Protein AF-B4K141-F1 (afdb_monomer_lite)

Structure (mmCIF, N/CA/C/O backbone):
data_AF-B4K141-F1
#
_entry.id   AF-B4K141-F1
#
loop_
_atom_site.group_PDB
_atom_site.id
_atom_site.type_symbol
_atom_site.label_atom_id
_atom_site.label_alt_id
_atom_site.label_comp_id
_atom_site.label_asym_id
_atom_site.label_entity_id
_atom_site.label_seq_id
_atom_site.pdbx_PDB_ins_code
_atom_site.Cartn_x
_atom_site.Cartn_y
_atom_site.Cartn_z
_atom_site.occupancy
_atom_site.B_iso_or_equiv
_atom_site.auth_seq_id
_atom_site.auth_comp_id
_atom_site.auth_asym_id
_atom_site.auth_atom_id
_atom_site.pdbx_PDB_model_num
ATOM 1 N N . MET A 1 1 ? -66.158 -16.734 3.280 1.00 58.41 1 MET A N 1
ATOM 2 C CA . MET A 1 1 ? -65.206 -15.670 3.688 1.00 58.41 1 MET A CA 1
ATOM 3 C C . MET A 1 1 ? -64.168 -16.132 4.709 1.00 58.41 1 MET A C 1
ATOM 5 O O . MET A 1 1 ? -62.994 -15.956 4.432 1.00 58.41 1 MET A O 1
ATOM 9 N N . LYS A 1 2 ? -64.537 -16.768 5.832 1.00 60.56 2 LYS A N 1
ATOM 10 C CA . LYS A 1 2 ? -63.570 -17.168 6.882 1.00 60.56 2 LYS A CA 1
ATOM 11 C C . LYS A 1 2 ? -62.443 -18.108 6.400 1.00 60.56 2 LYS A C 1
ATOM 13 O O . LYS A 1 2 ? -61.297 -17.915 6.774 1.00 60.56 2 LYS A O 1
ATOM 18 N N . ILE A 1 3 ? -62.752 -19.056 5.510 1.00 74.00 3 ILE A N 1
ATOM 19 C CA . ILE A 1 3 ? -61.773 -20.018 4.957 1.00 74.00 3 ILE A CA 1
ATOM 20 C C . ILE A 1 3 ? -60.789 -19.342 3.983 1.00 74.00 3 ILE A C 1
ATOM 22 O O . ILE A 1 3 ? -59.605 -19.649 3.987 1.00 74.00 3 ILE A O 1
ATOM 26 N N . ALA A 1 4 ? -61.257 -18.370 3.193 1.00 70.94 4 ALA A N 1
ATOM 27 C CA . ALA A 1 4 ? -60.408 -17.622 2.262 1.00 70.94 4 ALA A CA 1
ATOM 28 C C . ALA A 1 4 ? -59.410 -16.712 2.997 1.00 70.94 4 ALA A C 1
ATOM 30 O O . ALA A 1 4 ? -58.261 -16.594 2.584 1.00 70.94 4 ALA A O 1
ATOM 31 N N . ILE A 1 5 ? -59.833 -16.120 4.119 1.00 75.81 5 ILE A N 1
ATOM 32 C CA . ILE A 1 5 ? -58.964 -15.307 4.982 1.00 75.81 5 ILE A CA 1
ATOM 33 C C . ILE A 1 5 ? -57.904 -16.191 5.655 1.00 75.81 5 ILE A C 1
ATOM 35 O O . ILE A 1 5 ? -56.742 -15.804 5.715 1.00 75.81 5 ILE A O 1
ATOM 39 N N . ALA A 1 6 ? -58.277 -17.398 6.095 1.00 75.69 6 ALA A N 1
ATOM 40 C CA . ALA A 1 6 ? -57.330 -18.357 6.661 1.00 75.69 6 ALA A CA 1
ATOM 41 C C . ALA A 1 6 ? -56.276 -18.811 5.633 1.00 75.69 6 ALA A C 1
ATOM 43 O O . ALA A 1 6 ? -55.090 -18.827 5.943 1.00 75.69 6 ALA A O 1
ATOM 44 N N . LEU A 1 7 ? -56.683 -19.099 4.391 1.00 75.06 7 LEU A N 1
ATOM 45 C CA . LEU A 1 7 ? -55.755 -19.472 3.316 1.00 75.06 7 LEU A CA 1
ATOM 46 C C . LEU A 1 7 ? -54.801 -18.331 2.932 1.00 75.06 7 LEU A C 1
ATOM 48 O O . LEU A 1 7 ? -53.614 -18.576 2.730 1.00 75.06 7 LEU A O 1
ATOM 52 N N . LEU A 1 8 ? -55.287 -17.086 2.889 1.00 73.62 8 LEU A N 1
ATOM 53 C CA . LEU A 1 8 ? -54.446 -15.904 2.661 1.00 73.62 8 LEU A CA 1
ATOM 54 C C . LEU A 1 8 ? -53.446 -15.671 3.800 1.00 73.62 8 LEU A C 1
ATOM 56 O O . LEU A 1 8 ? -52.291 -15.343 3.536 1.00 73.62 8 LEU A O 1
ATOM 60 N N . ALA A 1 9 ? -53.856 -15.891 5.052 1.00 75.38 9 ALA A N 1
ATOM 61 C CA . ALA A 1 9 ? -52.956 -15.808 6.199 1.00 75.38 9 ALA A CA 1
ATOM 62 C C . ALA A 1 9 ? -51.862 -16.890 6.141 1.00 75.38 9 ALA A C 1
ATOM 64 O O . ALA A 1 9 ? -50.690 -16.586 6.355 1.00 75.38 9 ALA A O 1
ATOM 65 N N . CYS A 1 10 ? -52.209 -18.128 5.774 1.00 73.69 10 CYS A N 1
ATOM 66 C CA . CYS A 1 10 ? -51.231 -19.205 5.596 1.00 73.69 10 CYS A CA 1
ATOM 67 C C . CYS A 1 10 ? -50.239 -18.912 4.458 1.00 73.69 10 CYS A C 1
ATOM 69 O O . CYS A 1 10 ? -49.042 -19.129 4.630 1.00 73.69 10 CYS A O 1
ATOM 71 N N . LEU A 1 11 ? -50.704 -18.364 3.330 1.00 73.44 11 LEU A N 1
ATOM 72 C CA . LEU A 1 11 ? -49.830 -17.949 2.225 1.00 73.44 11 LEU A CA 1
ATOM 73 C C . LEU A 1 11 ? -48.878 -16.813 2.632 1.00 73.44 11 LEU A C 1
ATOM 75 O O . LEU A 1 11 ? -47.703 -16.848 2.270 1.00 73.44 11 LEU A O 1
ATOM 79 N N . GLY A 1 12 ? -49.351 -15.851 3.431 1.00 71.81 12 GLY A N 1
ATOM 80 C CA . GLY A 1 12 ? -48.516 -14.775 3.972 1.00 71.81 12 GLY A CA 1
ATOM 81 C C . GLY A 1 12 ? -47.409 -15.280 4.905 1.00 71.81 12 GLY A C 1
ATOM 82 O O . GLY A 1 12 ? -46.271 -14.824 4.811 1.00 71.81 12 GLY A O 1
ATOM 83 N N . VAL A 1 13 ? -47.707 -16.268 5.756 1.00 71.00 13 VAL A N 1
ATOM 84 C CA . VAL A 1 13 ? -46.719 -16.870 6.672 1.00 71.00 13 VAL A CA 1
ATOM 85 C C . VAL A 1 13 ? -45.677 -17.702 5.915 1.00 71.00 13 VAL A C 1
ATOM 87 O O . VAL A 1 13 ? -44.490 -17.615 6.223 1.00 71.00 13 VAL A O 1
ATOM 90 N N . VAL A 1 14 ? -46.080 -18.461 4.890 1.00 71.31 14 VAL A N 1
ATOM 91 C CA . VAL A 1 14 ? -45.149 -19.261 4.069 1.00 71.31 14 VAL A CA 1
ATOM 92 C C . VAL A 1 14 ? -44.226 -18.367 3.228 1.00 71.31 14 VAL A C 1
ATOM 94 O O . VAL A 1 14 ? -43.031 -18.649 3.111 1.00 71.31 14 VAL A O 1
ATOM 97 N N . ALA A 1 15 ? -44.741 -17.251 2.701 1.00 63.84 15 ALA A N 1
ATOM 98 C CA . ALA A 1 15 ? -43.925 -16.258 2.003 1.00 63.84 15 ALA A CA 1
ATOM 99 C C . ALA A 1 15 ? -42.919 -15.570 2.946 1.00 63.84 15 ALA A C 1
ATOM 101 O O . ALA A 1 15 ? -41.754 -15.412 2.585 1.00 63.84 15 ALA A O 1
ATOM 102 N N . ALA A 1 16 ? -43.332 -15.228 4.172 1.00 62.31 16 ALA A N 1
ATOM 103 C CA . ALA A 1 16 ? -42.446 -14.634 5.174 1.00 62.31 16 ALA A CA 1
ATOM 104 C C . ALA A 1 16 ? -41.351 -15.607 5.652 1.00 62.31 16 ALA A C 1
ATOM 106 O O . ALA A 1 16 ? -40.202 -15.202 5.814 1.00 62.31 16 ALA A O 1
ATOM 107 N N . ALA A 1 17 ? -41.674 -16.896 5.811 1.00 61.28 17 ALA A N 1
ATOM 108 C CA . ALA A 1 17 ? -40.699 -17.927 6.172 1.00 61.28 17 ALA A CA 1
ATOM 109 C C . ALA A 1 17 ? -39.663 -18.176 5.060 1.00 61.28 17 ALA A C 1
ATOM 111 O O . ALA A 1 17 ? -38.501 -18.440 5.351 1.00 61.28 17 ALA A O 1
ATOM 112 N N . SER A 1 18 ? -40.059 -18.027 3.791 1.00 59.94 18 SER A N 1
ATOM 113 C CA . SER A 1 18 ? -39.160 -18.178 2.633 1.00 59.94 18 SER A CA 1
ATOM 114 C C . SER A 1 18 ? -38.211 -16.984 2.444 1.00 59.94 18 SER A C 1
ATOM 116 O O . SER A 1 18 ? -37.169 -17.124 1.811 1.00 59.94 18 SER A O 1
ATOM 118 N N . PHE A 1 19 ? -38.555 -15.815 2.998 1.00 56.78 19 PHE A N 1
ATOM 119 C CA . PHE A 1 19 ? -37.701 -14.619 3.007 1.00 56.78 19 PHE A CA 1
ATOM 120 C C . PHE A 1 19 ? -36.684 -14.601 4.154 1.00 56.78 19 PHE A C 1
ATOM 122 O O . PHE A 1 19 ? -35.782 -13.764 4.150 1.00 56.78 19 PHE A O 1
ATOM 129 N N . HIS A 1 20 ? -36.779 -15.526 5.114 1.00 51.28 20 HIS A N 1
ATOM 130 C CA . HIS A 1 20 ? -35.742 -15.713 6.123 1.00 51.28 20 HIS A CA 1
ATOM 131 C C . HIS A 1 20 ? -34.597 -16.539 5.520 1.00 51.28 20 HIS A C 1
ATOM 133 O O . HIS A 1 20 ? -34.384 -17.698 5.869 1.00 51.28 20 HIS A O 1
ATOM 139 N N . GLN A 1 21 ? -33.867 -15.946 4.568 1.00 54.81 21 GLN A N 1
ATOM 140 C CA . GLN A 1 21 ? -32.548 -16.444 4.200 1.00 54.81 21 GLN A CA 1
ATOM 141 C C . GLN A 1 21 ? -31.668 -16.302 5.440 1.00 54.81 21 GLN A C 1
ATOM 143 O O . GLN A 1 21 ? -31.147 -15.228 5.736 1.00 54.81 21 GLN A O 1
ATOM 148 N N . THR A 1 22 ? -31.509 -17.388 6.192 1.00 51.84 22 THR A N 1
ATOM 149 C CA . THR A 1 22 ? -30.346 -17.531 7.058 1.00 51.84 22 THR A CA 1
ATOM 150 C C . THR A 1 22 ? -29.145 -17.403 6.135 1.00 51.84 22 THR A C 1
ATOM 152 O O . THR A 1 22 ? -28.894 -18.300 5.330 1.00 51.84 22 THR A O 1
ATOM 155 N N . HIS A 1 23 ? -28.471 -16.253 6.159 1.00 54.72 23 HIS A N 1
ATOM 156 C CA . HIS A 1 23 ? -27.215 -16.095 5.445 1.00 54.72 23 HIS A CA 1
ATOM 157 C C . HIS A 1 23 ? -26.299 -17.211 5.945 1.00 54.72 23 HIS A C 1
ATOM 159 O O . HIS A 1 23 ? -25.910 -17.204 7.113 1.00 54.72 23 HIS A O 1
ATOM 165 N N . GLU A 1 24 ? -26.012 -18.203 5.100 1.00 51.00 24 GLU A N 1
ATOM 166 C CA . GLU A 1 24 ? -24.966 -19.171 5.401 1.00 51.00 24 GLU A CA 1
ATOM 167 C C . GLU A 1 24 ? -23.676 -18.372 5.560 1.00 51.00 24 GLU A C 1
ATOM 169 O O . GLU A 1 24 ? -23.114 -17.846 4.596 1.00 51.00 24 GLU A O 1
ATOM 174 N N . VAL A 1 25 ? -23.242 -18.213 6.808 1.00 58.75 25 VAL A N 1
ATOM 175 C CA . VAL A 1 25 ? -21.975 -17.570 7.120 1.00 58.75 25 VAL A CA 1
ATOM 176 C C . VAL A 1 25 ? -20.895 -18.537 6.667 1.00 58.75 25 VAL A C 1
ATOM 178 O O . VAL A 1 25 ? -20.586 -19.515 7.347 1.00 58.75 25 VAL A O 1
ATOM 181 N N . LYS A 1 26 ? -20.334 -18.287 5.485 1.00 63.03 26 LYS A N 1
ATOM 182 C CA . LYS A 1 26 ? -19.156 -19.010 5.021 1.00 63.03 26 LYS A CA 1
ATOM 183 C C . LYS A 1 26 ? -17.986 -18.611 5.917 1.00 63.03 26 LYS A C 1
ATOM 185 O O . LYS A 1 26 ? -17.429 -17.526 5.772 1.00 63.03 26 LYS A O 1
ATOM 190 N N . ILE A 1 27 ? -17.652 -19.476 6.871 1.00 70.88 27 ILE A N 1
ATOM 191 C CA . ILE A 1 27 ? -16.511 -19.284 7.767 1.00 70.88 27 ILE A CA 1
ATOM 192 C C . ILE A 1 27 ? -15.241 -19.291 6.908 1.00 70.88 27 ILE A C 1
ATOM 194 O O . ILE A 1 27 ? -14.994 -20.243 6.165 1.00 70.88 27 ILE A O 1
ATOM 198 N N . ALA A 1 28 ? -14.473 -18.203 6.969 1.00 77.06 28 ALA A N 1
ATOM 199 C CA . ALA A 1 28 ? -13.227 -18.069 6.227 1.00 77.06 28 ALA A CA 1
ATOM 200 C C . ALA A 1 28 ? -12.137 -18.980 6.807 1.00 77.06 28 ALA A C 1
ATOM 202 O O . ALA A 1 28 ? -12.050 -19.178 8.020 1.00 77.06 28 ALA A O 1
ATOM 203 N N . ASP A 1 29 ? -11.292 -19.526 5.936 1.00 85.62 29 ASP A N 1
ATOM 204 C CA . ASP A 1 29 ? -10.139 -20.323 6.332 1.00 85.62 29 ASP A CA 1
ATOM 205 C C . ASP A 1 29 ? -8.999 -19.438 6.859 1.00 85.62 29 ASP A C 1
ATOM 207 O O . ASP A 1 29 ? -8.929 -18.231 6.613 1.00 85.62 29 ASP A O 1
ATOM 211 N N . LYS A 1 30 ? -8.067 -20.053 7.595 1.00 86.69 30 LYS A N 1
ATOM 212 C CA . LYS A 1 30 ? -6.951 -19.339 8.232 1.00 86.69 30 LYS A CA 1
ATOM 213 C C . LYS A 1 30 ? -6.113 -18.546 7.221 1.00 86.69 30 LYS A C 1
ATOM 215 O O . LYS A 1 30 ? -5.771 -17.400 7.492 1.00 86.69 30 LYS A O 1
ATOM 220 N N . ALA A 1 31 ? -5.835 -19.127 6.053 1.00 89.19 31 ALA A N 1
ATOM 221 C CA . ALA A 1 31 ? -5.036 -18.476 5.019 1.00 89.19 31 ALA A CA 1
ATOM 222 C C . ALA A 1 31 ? -5.730 -17.222 4.463 1.00 89.19 31 ALA A C 1
ATOM 224 O O . ALA A 1 31 ? -5.080 -16.198 4.262 1.00 89.19 31 ALA A O 1
ATOM 225 N N . PHE A 1 32 ? -7.049 -17.261 4.253 1.00 90.75 32 PHE A N 1
ATOM 226 C CA . PHE A 1 32 ? -7.811 -16.076 3.861 1.00 90.75 32 PHE A CA 1
ATOM 227 C C . PHE A 1 32 ? -7.754 -14.986 4.933 1.00 90.75 32 PHE A C 1
ATOM 229 O O . PHE A 1 32 ? -7.499 -13.826 4.613 1.00 90.75 32 PHE A O 1
ATOM 236 N N . LEU A 1 33 ? -7.947 -15.352 6.205 1.00 90.69 33 LEU A N 1
ATOM 237 C CA . LEU A 1 33 ? -7.927 -14.401 7.321 1.00 90.69 33 LEU A CA 1
ATOM 238 C C . LEU A 1 33 ? -6.565 -13.714 7.477 1.00 90.69 33 LEU A C 1
ATOM 240 O O . LEU A 1 33 ? -6.517 -12.517 7.753 1.00 90.69 33 LEU A O 1
ATOM 244 N N . GLU A 1 34 ? -5.464 -14.433 7.256 1.00 91.94 34 GLU A N 1
ATOM 245 C CA . GLU A 1 34 ? -4.111 -13.862 7.276 1.00 91.94 34 GLU A CA 1
ATOM 246 C C . GLU A 1 34 ? -3.903 -12.844 6.149 1.00 91.94 34 GLU A C 1
ATOM 248 O O . GLU A 1 34 ? -3.431 -11.734 6.404 1.00 91.94 34 GLU A O 1
ATOM 253 N N . LYS A 1 35 ? -4.338 -13.160 4.922 1.00 94.94 35 LYS A N 1
ATOM 254 C CA . LYS A 1 35 ? -4.289 -12.210 3.796 1.00 94.94 35 LYS A CA 1
ATOM 255 C C . LYS A 1 35 ? -5.165 -10.983 4.045 1.00 94.94 35 LYS A C 1
ATOM 257 O O . LYS A 1 35 ? -4.757 -9.855 3.772 1.00 94.94 35 LYS A O 1
ATOM 262 N N . GLN A 1 36 ? -6.362 -11.197 4.585 1.00 94.31 36 GLN A N 1
ATOM 263 C CA . GLN A 1 36 ? -7.295 -10.124 4.913 1.00 94.31 36 GLN A CA 1
ATOM 264 C C . GLN A 1 36 ? -6.726 -9.204 6.001 1.00 94.31 36 GLN A C 1
ATOM 266 O O . GLN A 1 36 ? -6.820 -7.980 5.893 1.00 94.31 36 GLN A O 1
ATOM 271 N N . LYS A 1 37 ? -6.086 -9.787 7.022 1.00 93.62 37 LYS A N 1
ATOM 272 C CA . LYS A 1 37 ? -5.390 -9.041 8.071 1.00 93.62 37 LYS A CA 1
ATOM 273 C C . LYS A 1 37 ? -4.259 -8.193 7.491 1.00 93.62 37 LYS A C 1
ATOM 275 O O . LYS A 1 37 ? -4.217 -6.994 7.765 1.00 93.62 37 LYS A O 1
ATOM 280 N N . PHE A 1 38 ? -3.415 -8.786 6.646 1.00 95.81 38 PHE A N 1
ATOM 281 C CA . PHE A 1 38 ? -2.328 -8.079 5.969 1.00 95.81 38 PHE A CA 1
ATOM 282 C C . PHE A 1 38 ? -2.826 -6.840 5.215 1.00 95.81 38 PHE A C 1
ATOM 284 O O . PHE A 1 38 ? -2.278 -5.750 5.377 1.00 95.81 38 PHE A O 1
ATOM 291 N N . PHE A 1 39 ? -3.904 -6.978 4.438 1.00 96.25 39 PHE A N 1
ATOM 292 C CA . PHE A 1 39 ? -4.462 -5.865 3.671 1.00 96.25 39 PHE A CA 1
ATOM 293 C C .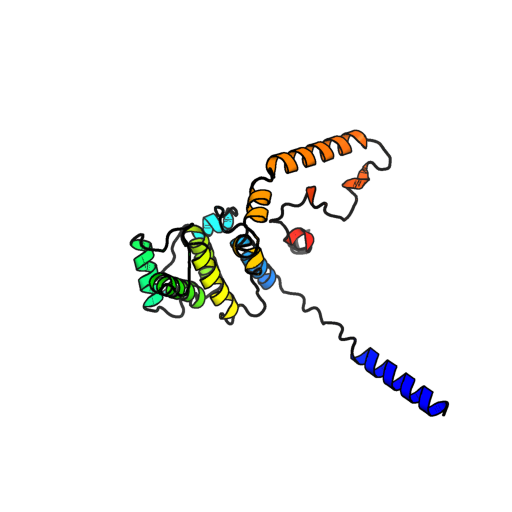 PHE A 1 39 ? -4.967 -4.710 4.535 1.00 96.25 39 PHE A C 1
ATOM 295 O O . PHE A 1 39 ? -4.842 -3.557 4.125 1.00 96.25 39 PHE A O 1
ATOM 302 N N . PHE A 1 40 ? -5.504 -4.985 5.724 1.00 94.38 40 PHE A N 1
ATOM 303 C CA . PHE A 1 40 ? -5.933 -3.932 6.648 1.00 94.38 40 PHE A CA 1
ATOM 304 C C . PHE A 1 40 ? -4.752 -3.277 7.362 1.00 94.38 40 PHE A C 1
ATOM 306 O O . PHE A 1 40 ? -4.739 -2.061 7.543 1.00 94.38 40 PHE A O 1
ATOM 313 N N . GLU A 1 41 ? -3.740 -4.052 7.740 1.00 94.31 41 GLU A N 1
ATOM 314 C CA . GLU A 1 41 ? -2.566 -3.514 8.423 1.00 94.31 41 GLU A CA 1
ATOM 315 C C . GLU A 1 41 ? -1.668 -2.693 7.491 1.00 94.31 41 GLU A C 1
ATOM 317 O O . GLU A 1 41 ? -1.166 -1.646 7.900 1.00 94.31 41 GLU A O 1
ATOM 322 N N . ILE A 1 42 ? -1.479 -3.104 6.234 1.00 96.31 42 ILE A N 1
ATOM 323 C CA . ILE A 1 42 ? -0.539 -2.418 5.336 1.00 96.31 42 ILE A CA 1
ATOM 324 C C . ILE A 1 42 ? -0.993 -0.999 4.960 1.00 96.31 42 ILE A C 1
ATOM 326 O O . ILE A 1 42 ? -0.163 -0.113 4.738 1.00 96.31 42 ILE A O 1
ATOM 330 N N . VAL A 1 43 ? -2.308 -0.762 4.928 1.00 95.81 43 VAL A N 1
ATOM 331 C CA . VAL A 1 43 ? -2.900 0.562 4.666 1.00 95.81 43 VAL A CA 1
ATOM 332 C C . VAL A 1 43 ? -3.212 1.342 5.943 1.00 95.81 43 VAL A C 1
ATOM 334 O O . VAL A 1 43 ? -3.658 2.486 5.866 1.00 95.81 43 VAL A O 1
ATOM 337 N N . TYR A 1 44 ? -2.973 0.758 7.119 1.00 92.44 44 TYR A N 1
ATOM 338 C CA . TYR A 1 44 ? -3.193 1.444 8.383 1.00 92.44 44 TYR A CA 1
ATOM 339 C C . TYR A 1 44 ? -2.237 2.633 8.516 1.00 92.44 44 TYR A C 1
ATOM 341 O O . TYR A 1 44 ? -1.020 2.476 8.371 1.00 92.44 44 TYR A O 1
ATOM 349 N N . ARG A 1 45 ? -2.802 3.816 8.803 1.00 89.88 45 ARG A N 1
ATOM 350 C CA . ARG A 1 45 ? -2.069 5.087 8.939 1.00 89.88 45 ARG A CA 1
ATOM 351 C C . ARG A 1 45 ? -1.066 5.283 7.801 1.00 89.88 45 ARG A C 1
ATOM 353 O O . ARG A 1 45 ? 0.142 5.348 8.005 1.00 89.88 45 ARG A O 1
ATOM 360 N N . LEU A 1 46 ? -1.583 5.285 6.577 1.00 91.94 46 LEU A N 1
ATOM 361 C CA . LEU A 1 46 ? -0.767 5.211 5.372 1.00 91.94 46 LEU A CA 1
ATOM 362 C C . LEU A 1 46 ? 0.258 6.355 5.237 1.00 91.94 46 LEU A C 1
ATOM 364 O O . LEU A 1 46 ? 1.370 6.128 4.760 1.00 91.94 46 LEU A O 1
ATOM 368 N N . GLU A 1 47 ? -0.114 7.559 5.665 1.00 88.50 47 GLU A N 1
ATOM 369 C CA . GLU A 1 47 ? 0.732 8.759 5.597 1.00 88.50 47 GLU A CA 1
ATOM 370 C C . GLU A 1 47 ? 1.897 8.722 6.589 1.00 88.50 47 GLU A C 1
ATOM 372 O O . GLU A 1 47 ? 2.946 9.320 6.351 1.00 88.50 47 GLU A O 1
ATOM 377 N N . ASP A 1 48 ? 1.751 7.960 7.671 1.00 89.94 48 ASP A N 1
ATOM 378 C CA . ASP A 1 48 ? 2.831 7.726 8.612 1.00 89.94 48 ASP A CA 1
ATOM 379 C C . ASP A 1 48 ? 3.809 6.666 8.078 1.00 89.94 48 ASP A C 1
ATOM 381 O O . ASP A 1 48 ? 3.453 5.803 7.254 1.00 89.94 48 ASP A O 1
ATOM 385 N N . PRO A 1 49 ? 5.060 6.666 8.575 1.00 90.44 49 PRO A N 1
ATOM 386 C CA . PRO A 1 49 ? 5.963 5.546 8.379 1.00 90.44 49 PRO A CA 1
ATOM 387 C C . PRO A 1 49 ? 5.304 4.228 8.797 1.00 90.44 49 PRO A C 1
ATOM 389 O O . PRO A 1 49 ? 4.603 4.151 9.807 1.00 90.44 49 PRO A O 1
ATOM 392 N N . LEU A 1 50 ? 5.549 3.176 8.016 1.00 92.62 50 LEU A N 1
ATOM 393 C CA . LEU A 1 50 ? 5.043 1.841 8.311 1.00 92.62 50 LEU A CA 1
ATOM 394 C C . LEU A 1 50 ? 5.484 1.420 9.721 1.00 92.62 50 LEU A C 1
ATOM 396 O O . LEU A 1 50 ? 6.672 1.445 10.021 1.00 92.62 50 LEU A O 1
ATOM 400 N N . MET A 1 51 ? 4.528 1.052 10.577 1.00 87.44 51 MET A N 1
ATOM 401 C CA . MET A 1 51 ? 4.789 0.777 11.999 1.00 87.44 51 MET A CA 1
ATOM 402 C C . MET A 1 51 ? 5.066 -0.698 12.309 1.00 87.44 51 MET A C 1
ATOM 404 O O . MET A 1 51 ? 5.564 -1.025 13.382 1.00 87.44 51 MET A O 1
ATOM 408 N N . PHE A 1 52 ? 4.717 -1.601 11.395 1.00 90.88 52 PHE A N 1
ATOM 409 C CA . PHE A 1 52 ? 4.818 -3.040 11.613 1.00 90.88 52 PHE A CA 1
ATOM 410 C C . PHE A 1 52 ? 6.222 -3.535 11.255 1.00 90.88 52 PHE A C 1
ATOM 412 O O . PHE A 1 52 ? 6.579 -3.596 10.081 1.00 90.88 52 PHE A O 1
ATOM 419 N N . GLU A 1 53 ? 7.018 -3.905 12.262 1.00 91.81 53 GLU A N 1
ATOM 420 C CA . GLU A 1 53 ? 8.417 -4.322 12.073 1.00 91.81 53 GLU A CA 1
ATOM 421 C C . GLU A 1 53 ? 8.595 -5.499 11.108 1.00 91.81 53 GLU A C 1
ATOM 423 O O . GLU A 1 53 ? 9.598 -5.556 10.399 1.00 91.81 53 GLU A O 1
ATOM 428 N N . GLU A 1 54 ? 7.647 -6.434 11.091 1.00 91.94 54 GLU A N 1
ATOM 429 C CA . GLU A 1 54 ? 7.615 -7.571 10.164 1.00 91.94 54 GLU A CA 1
ATOM 430 C C . GLU A 1 54 ? 7.584 -7.080 8.712 1.00 91.94 54 GLU A C 1
ATOM 432 O O . GLU A 1 54 ? 8.520 -7.317 7.950 1.00 91.94 54 GLU A O 1
ATOM 437 N N . TYR A 1 55 ? 6.604 -6.240 8.379 1.00 94.94 55 TYR A N 1
ATOM 438 C CA . TYR A 1 55 ? 6.454 -5.664 7.041 1.00 94.94 55 TYR A CA 1
ATOM 439 C C . TYR A 1 55 ? 7.617 -4.748 6.663 1.00 94.94 55 TYR A C 1
ATOM 441 O O . TYR A 1 55 ? 8.031 -4.717 5.505 1.00 94.94 55 TYR A O 1
ATOM 449 N N . ILE A 1 56 ? 8.206 -4.045 7.637 1.00 95.00 56 ILE A N 1
ATOM 450 C CA . ILE A 1 56 ? 9.421 -3.254 7.409 1.00 95.00 56 ILE A CA 1
ATOM 451 C C . ILE A 1 56 ? 10.596 -4.158 7.034 1.00 95.00 56 ILE A C 1
ATOM 453 O O . ILE A 1 56 ? 11.362 -3.795 6.146 1.00 95.00 56 ILE A O 1
ATOM 457 N N . LYS A 1 57 ? 10.782 -5.303 7.706 1.00 95.06 57 LYS A N 1
ATOM 458 C CA . LYS A 1 57 ? 11.860 -6.259 7.394 1.00 95.06 57 LYS A CA 1
ATOM 459 C C . LYS A 1 57 ? 11.673 -6.850 6.000 1.00 95.06 57 LYS A C 1
ATOM 461 O O . LYS A 1 57 ? 12.630 -6.861 5.225 1.00 95.06 57 LYS A O 1
ATOM 466 N N . ASP A 1 58 ? 10.448 -7.240 5.678 1.00 93.75 58 ASP A N 1
ATOM 467 C CA . ASP A 1 58 ? 10.107 -7.890 4.413 1.00 93.75 58 ASP A CA 1
ATOM 468 C C . ASP A 1 58 ? 10.073 -6.927 3.220 1.00 93.75 58 ASP A C 1
ATOM 470 O O . ASP A 1 58 ? 10.238 -7.356 2.079 1.00 93.75 58 ASP A O 1
ATOM 474 N N . GLY A 1 59 ? 9.904 -5.626 3.477 1.00 91.94 59 GLY A N 1
ATOM 475 C CA . GLY A 1 59 ? 9.898 -4.559 2.475 1.00 91.94 59 GLY A CA 1
ATOM 476 C C . GLY A 1 59 ? 11.253 -3.893 2.213 1.00 91.94 59 GLY A C 1
ATOM 477 O O . GLY A 1 59 ? 11.314 -2.937 1.438 1.00 91.94 59 GLY A O 1
ATOM 478 N N . LYS A 1 60 ? 12.352 -4.348 2.837 1.00 91.19 60 LYS A N 1
ATOM 479 C CA . LYS A 1 60 ? 13.679 -3.715 2.660 1.00 91.19 60 LYS A CA 1
ATOM 480 C C . LYS A 1 60 ? 14.246 -3.883 1.255 1.00 91.19 60 LYS A C 1
ATOM 482 O O . LYS A 1 60 ? 14.903 -2.978 0.748 1.00 91.19 60 LYS A O 1
ATOM 487 N N . ASN A 1 61 ? 14.029 -5.047 0.651 1.00 90.19 61 ASN A N 1
ATOM 488 C CA . ASN A 1 61 ? 14.667 -5.423 -0.603 1.00 90.19 61 ASN A CA 1
ATOM 489 C C . ASN A 1 61 ? 13.709 -5.236 -1.778 1.00 90.19 61 ASN A C 1
ATOM 491 O O . ASN A 1 61 ? 12.533 -5.579 -1.700 1.00 90.19 61 ASN A O 1
ATOM 495 N N . PHE A 1 62 ? 14.234 -4.724 -2.890 1.00 91.88 62 PHE A N 1
ATOM 496 C CA . PHE A 1 62 ? 13.483 -4.595 -4.134 1.00 91.88 62 PHE A CA 1
ATOM 497 C C . PHE A 1 62 ? 13.688 -5.836 -5.014 1.00 91.88 62 PHE A C 1
ATOM 499 O O . PHE A 1 62 ? 14.664 -5.913 -5.764 1.00 91.88 62 PHE A O 1
ATOM 506 N N . TYR A 1 63 ? 12.780 -6.809 -4.917 1.00 86.88 63 TYR A N 1
ATOM 507 C CA . TYR A 1 63 ? 12.829 -8.040 -5.712 1.00 86.88 63 TYR A CA 1
ATOM 508 C C . TYR A 1 63 ? 12.171 -7.844 -7.082 1.00 86.88 63 TYR A C 1
ATOM 510 O O . TYR A 1 63 ? 10.949 -7.829 -7.217 1.00 86.88 63 TYR A O 1
ATOM 518 N N . PHE A 1 64 ? 12.994 -7.697 -8.121 1.00 88.75 64 PHE A N 1
ATOM 519 C CA . PHE A 1 64 ? 12.527 -7.392 -9.479 1.00 88.75 64 PHE A CA 1
ATOM 520 C C . PHE A 1 64 ? 12.983 -8.412 -10.537 1.00 88.75 64 PHE A C 1
ATOM 522 O O . PHE A 1 64 ? 12.937 -8.133 -11.731 1.00 88.75 64 PHE A O 1
ATOM 529 N N . ASP A 1 65 ? 13.436 -9.596 -10.122 1.00 91.69 65 ASP A N 1
ATOM 530 C CA . ASP A 1 65 ? 13.885 -10.625 -11.063 1.00 91.69 65 ASP A CA 1
ATOM 531 C C . ASP A 1 65 ? 12.705 -11.249 -11.818 1.00 91.69 65 ASP A C 1
ATOM 533 O O . ASP A 1 65 ? 11.662 -11.540 -11.231 1.00 91.69 65 ASP A O 1
ATOM 537 N N . GLU A 1 66 ? 12.883 -11.521 -13.115 1.00 91.88 66 GLU A N 1
ATOM 538 C CA . GLU A 1 66 ? 11.812 -12.025 -13.993 1.00 91.88 66 GLU A CA 1
ATOM 539 C C . GLU A 1 66 ? 11.211 -13.359 -13.500 1.00 91.88 66 GLU A C 1
ATOM 541 O O . GLU A 1 66 ? 10.029 -13.618 -13.705 1.00 91.88 66 GLU A O 1
ATOM 546 N N . ALA A 1 67 ? 11.983 -14.173 -12.768 1.00 94.56 67 ALA A N 1
ATOM 547 C CA . ALA A 1 67 ? 11.564 -15.472 -12.227 1.00 94.56 67 ALA A CA 1
ATOM 548 C C . ALA A 1 67 ? 10.458 -15.404 -11.150 1.00 94.56 67 ALA A C 1
ATOM 550 O O . ALA A 1 67 ? 9.885 -16.436 -10.774 1.00 94.56 67 ALA A O 1
ATOM 551 N N . TYR A 1 68 ? 10.165 -14.216 -10.618 1.00 93.88 68 TYR A N 1
ATOM 552 C CA . TYR A 1 68 ? 9.089 -14.006 -9.647 1.00 93.88 68 TYR A CA 1
ATOM 553 C C . TYR A 1 68 ? 7.755 -13.603 -10.298 1.00 93.88 68 TYR A C 1
ATOM 555 O O . TYR A 1 68 ? 6.732 -13.530 -9.615 1.00 93.88 68 TYR A O 1
ATOM 563 N N . TYR A 1 69 ? 7.727 -13.392 -11.618 1.00 96.06 69 TYR A N 1
ATOM 564 C CA . TYR A 1 69 ? 6.567 -12.843 -12.318 1.00 96.06 69 TYR A CA 1
ATOM 565 C C . TYR A 1 69 ? 6.064 -13.766 -13.425 1.00 96.06 69 TYR A C 1
ATOM 567 O O . TYR A 1 69 ? 6.831 -14.399 -14.144 1.00 96.06 69 TYR A O 1
ATOM 575 N N . THR A 1 70 ? 4.744 -13.811 -13.586 1.00 95.31 70 THR A N 1
ATOM 576 C CA . THR A 1 70 ? 4.074 -14.536 -14.681 1.00 95.31 70 THR A CA 1
ATOM 577 C C . THR A 1 70 ? 4.219 -13.819 -16.017 1.00 95.31 70 THR A C 1
ATOM 579 O O . THR A 1 70 ? 4.315 -14.451 -17.068 1.00 95.31 70 THR A O 1
ATOM 582 N N . HIS A 1 71 ? 4.242 -12.489 -15.981 1.00 94.00 71 HIS A N 1
ATOM 583 C CA . HIS A 1 71 ? 4.449 -11.645 -17.139 1.00 94.00 71 HIS A CA 1
ATOM 584 C C . HIS A 1 71 ? 5.344 -10.466 -16.773 1.00 94.00 71 HIS A C 1
ATOM 586 O O . HIS A 1 71 ? 5.276 -9.930 -15.669 1.00 94.00 71 HIS A O 1
ATOM 592 N N . TYR A 1 72 ? 6.186 -10.064 -17.719 1.00 90.62 72 TYR A N 1
ATOM 593 C CA . TYR A 1 72 ? 7.212 -9.062 -17.488 1.00 90.62 72 TYR A CA 1
ATOM 594 C C . TYR A 1 72 ? 7.169 -8.007 -18.593 1.00 90.62 72 TYR A C 1
ATOM 596 O O . TYR A 1 72 ? 7.784 -8.141 -19.655 1.00 90.62 72 TYR A O 1
ATOM 604 N N . ASP A 1 73 ? 6.370 -6.965 -18.359 1.00 93.62 73 ASP A N 1
ATOM 605 C CA . ASP A 1 73 ? 6.009 -5.998 -19.391 1.00 93.62 73 ASP A CA 1
ATOM 606 C C . ASP A 1 73 ? 6.855 -4.714 -19.369 1.00 93.62 73 ASP A C 1
ATOM 608 O O . ASP A 1 73 ? 7.585 -4.408 -18.424 1.00 93.62 73 ASP A O 1
ATOM 612 N N . ILE A 1 74 ? 6.771 -3.939 -20.456 1.00 95.50 74 ILE A N 1
ATOM 613 C CA . ILE A 1 74 ? 7.550 -2.702 -20.615 1.00 95.50 74 ILE A CA 1
ATOM 614 C C . ILE A 1 74 ? 7.224 -1.655 -19.541 1.00 95.50 74 ILE A C 1
ATOM 616 O O . ILE A 1 74 ? 8.087 -0.853 -19.186 1.00 95.50 74 ILE A O 1
ATOM 620 N N . TYR A 1 75 ? 5.993 -1.632 -19.027 1.00 95.62 75 TYR A N 1
ATOM 621 C CA . TYR A 1 75 ? 5.582 -0.663 -18.013 1.00 95.62 75 TYR A CA 1
ATOM 622 C C . TYR A 1 75 ? 6.194 -0.999 -16.655 1.00 95.62 75 TYR A C 1
ATOM 624 O O . TYR A 1 75 ? 6.662 -0.093 -15.967 1.00 95.62 75 TYR A O 1
ATOM 632 N N . MET A 1 76 ? 6.269 -2.287 -16.315 1.00 94.94 76 MET A N 1
ATOM 633 C CA . MET A 1 76 ? 6.948 -2.779 -15.123 1.00 94.94 76 MET A CA 1
ATOM 634 C C . MET A 1 76 ? 8.446 -2.456 -15.188 1.00 94.94 76 MET A C 1
ATOM 636 O O . MET A 1 76 ? 8.978 -1.856 -14.255 1.00 94.94 76 MET A O 1
ATOM 640 N N . LYS A 1 77 ? 9.114 -2.742 -16.321 1.00 95.38 77 LYS A N 1
ATOM 641 C CA . LYS A 1 77 ? 10.539 -2.393 -16.523 1.00 95.38 77 LYS A CA 1
ATOM 642 C C . LYS A 1 77 ? 10.791 -0.900 -16.312 1.00 95.38 77 LYS A C 1
ATOM 644 O O . LYS A 1 77 ? 11.659 -0.526 -15.530 1.00 95.38 77 LYS A O 1
ATOM 649 N N . LYS A 1 78 ? 9.975 -0.050 -16.944 1.00 96.25 78 LYS A N 1
ATOM 650 C CA . LYS A 1 78 ? 10.074 1.412 -16.804 1.00 96.25 78 LYS A CA 1
ATOM 651 C C . LYS A 1 78 ? 9.830 1.892 -15.377 1.00 96.25 78 LYS A C 1
ATOM 653 O O . LYS A 1 78 ? 10.448 2.866 -14.963 1.00 96.25 78 LYS A O 1
ATOM 658 N N . PHE A 1 79 ? 8.946 1.236 -14.627 1.00 97.12 79 PHE A N 1
ATOM 659 C CA . PHE A 1 79 ? 8.736 1.544 -13.213 1.00 97.12 79 PHE A CA 1
ATOM 660 C C . PHE A 1 79 ? 9.983 1.226 -12.375 1.00 97.12 79 PHE A C 1
ATOM 662 O O . PHE A 1 79 ? 10.431 2.078 -11.609 1.00 97.12 79 PHE A O 1
ATOM 669 N N . ALA A 1 80 ? 10.602 0.061 -12.575 1.00 96.06 80 ALA A N 1
ATOM 670 C CA . ALA A 1 80 ? 11.839 -0.296 -11.881 1.00 96.06 80 ALA A CA 1
ATOM 671 C C . ALA A 1 80 ? 13.026 0.599 -12.266 1.00 96.06 80 ALA A C 1
ATOM 673 O O . ALA A 1 80 ? 13.823 0.971 -11.405 1.00 96.06 80 ALA A O 1
ATOM 674 N N . GLU A 1 81 ? 13.147 0.971 -13.541 1.00 96.25 81 GLU A N 1
ATOM 675 C CA . GLU A 1 81 ? 14.129 1.959 -14.001 1.00 96.25 81 GLU A CA 1
ATOM 676 C C . GLU A 1 81 ? 13.894 3.319 -13.337 1.00 96.25 81 GLU A C 1
ATOM 678 O O . GLU A 1 81 ? 14.836 3.923 -12.823 1.00 96.25 81 GLU A O 1
ATOM 683 N N . ALA A 1 82 ? 12.638 3.774 -13.278 1.00 96.31 82 ALA A N 1
ATOM 684 C CA . ALA A 1 82 ? 12.284 5.032 -12.636 1.00 96.31 82 ALA A CA 1
ATOM 685 C C . ALA A 1 82 ? 12.610 5.031 -11.135 1.00 96.31 82 ALA A C 1
ATOM 687 O O . ALA A 1 82 ? 13.102 6.042 -10.628 1.00 96.31 82 ALA A O 1
ATOM 688 N N . PHE A 1 83 ? 12.399 3.903 -10.446 1.00 95.94 83 PHE A N 1
ATOM 689 C CA . PHE A 1 83 ? 12.820 3.711 -9.056 1.00 95.94 83 PHE A CA 1
ATOM 690 C C . PHE A 1 83 ? 14.340 3.819 -8.897 1.00 95.94 83 PHE A C 1
ATOM 692 O O . PHE A 1 83 ? 14.811 4.631 -8.102 1.00 95.94 83 PHE A O 1
ATOM 699 N N . LYS A 1 84 ? 15.109 3.063 -9.692 1.00 95.62 84 LYS A N 1
ATOM 700 C CA . LYS A 1 84 ? 16.584 3.081 -9.657 1.00 95.62 84 LYS A CA 1
ATOM 701 C C . LYS A 1 84 ? 17.164 4.464 -9.969 1.00 95.62 84 LYS A C 1
ATOM 703 O O . LYS A 1 84 ? 18.214 4.815 -9.449 1.00 95.62 84 LYS A O 1
ATOM 708 N N . ALA A 1 85 ? 16.478 5.244 -10.802 1.00 96.56 85 ALA A N 1
ATOM 709 C CA . ALA A 1 85 ? 16.855 6.610 -11.150 1.00 96.56 85 ALA A CA 1
ATOM 710 C C . ALA A 1 85 ? 16.344 7.677 -10.158 1.00 96.56 85 ALA A C 1
ATOM 712 O O . ALA A 1 85 ? 16.502 8.864 -10.431 1.00 96.56 85 ALA A O 1
ATOM 713 N N . HIS A 1 86 ? 15.701 7.289 -9.047 1.00 94.62 86 HIS A N 1
ATOM 714 C CA . HIS A 1 86 ? 15.083 8.206 -8.076 1.00 94.62 86 HIS A CA 1
ATOM 715 C C . HIS A 1 86 ? 14.095 9.205 -8.709 1.00 94.62 86 HIS A C 1
ATOM 717 O O . HIS A 1 86 ? 14.024 10.370 -8.329 1.00 94.62 86 HIS A O 1
ATOM 723 N N . SER A 1 87 ? 13.323 8.737 -9.693 1.00 95.75 87 SER A N 1
ATOM 724 C CA . SER A 1 87 ? 12.402 9.553 -10.503 1.00 95.75 87 SER A CA 1
ATOM 725 C C . SER A 1 87 ? 10.923 9.173 -10.336 1.00 95.75 87 SER A C 1
ATOM 727 O O . SER A 1 87 ? 10.063 9.607 -11.109 1.00 95.75 87 SER A O 1
ATOM 729 N N . LEU A 1 88 ? 10.609 8.345 -9.335 1.00 97.06 88 LEU A N 1
ATOM 730 C CA . LEU A 1 88 ? 9.225 8.101 -8.934 1.00 97.06 88 LEU A CA 1
ATOM 731 C C . LEU A 1 88 ? 8.594 9.370 -8.348 1.00 97.06 88 LEU A C 1
ATOM 733 O O . LEU A 1 88 ? 9.297 10.236 -7.830 1.00 97.06 88 LEU A O 1
ATOM 737 N N . LEU A 1 89 ? 7.263 9.457 -8.422 1.00 97.44 89 LEU A N 1
ATOM 738 C CA . LEU A 1 89 ? 6.485 10.469 -7.709 1.00 97.44 89 LEU A CA 1
ATOM 739 C C . LEU A 1 89 ? 6.889 10.454 -6.221 1.00 97.44 89 LEU A C 1
ATOM 741 O O . LEU A 1 89 ? 6.763 9.395 -5.593 1.00 97.44 89 LEU A O 1
ATOM 745 N N . PRO A 1 90 ? 7.376 11.577 -5.660 1.00 96.62 90 PRO A N 1
ATOM 746 C CA . PRO A 1 90 ? 7.784 11.623 -4.263 1.00 96.62 90 PRO A CA 1
ATOM 747 C C . PRO A 1 90 ? 6.625 11.336 -3.302 1.00 96.62 90 PRO A C 1
ATOM 749 O O . PRO A 1 90 ? 5.454 11.563 -3.612 1.00 96.62 90 PRO A O 1
ATOM 752 N N . LYS A 1 91 ? 6.955 10.829 -2.114 1.00 95.00 91 LYS A N 1
ATOM 753 C CA . LYS A 1 91 ? 5.988 10.640 -1.024 1.00 95.00 91 LYS A CA 1
ATOM 754 C C . LYS A 1 91 ? 5.486 11.986 -0.503 1.00 95.00 91 LYS A C 1
ATOM 756 O O . LYS A 1 91 ? 6.235 12.960 -0.525 1.00 95.00 91 LYS A O 1
ATOM 761 N N . GLY A 1 92 ? 4.228 12.035 -0.073 1.00 93.31 92 GLY A N 1
ATOM 762 C CA . GLY A 1 92 ? 3.551 13.260 0.369 1.00 93.31 92 GLY A CA 1
ATOM 763 C C . GLY A 1 92 ? 3.069 14.181 -0.760 1.00 93.31 92 GLY A C 1
ATOM 764 O O . GLY A 1 92 ? 2.258 15.069 -0.516 1.00 93.31 92 GLY A O 1
ATOM 765 N N . GLU A 1 93 ? 3.509 13.965 -2.002 1.00 95.19 93 GLU A N 1
ATOM 766 C CA . GLU A 1 93 ? 3.032 14.730 -3.157 1.00 95.19 93 GLU A CA 1
ATOM 767 C C . GLU A 1 93 ? 1.658 14.255 -3.643 1.00 95.19 93 GLU A C 1
ATOM 769 O O . GLU A 1 93 ? 1.261 13.097 -3.478 1.00 95.19 93 GLU A O 1
ATOM 774 N N . PHE A 1 94 ? 0.930 15.147 -4.315 1.00 94.38 94 PHE A N 1
ATOM 775 C CA . PHE A 1 94 ? -0.375 14.817 -4.878 1.00 94.38 94 PHE A CA 1
ATOM 776 C C . PHE A 1 94 ? -0.267 13.758 -5.987 1.00 94.38 94 PHE A C 1
ATOM 778 O O . PHE A 1 94 ? 0.341 13.979 -7.038 1.00 94.38 94 PHE A O 1
ATOM 785 N N . PHE A 1 95 ? -0.949 12.628 -5.799 1.00 96.88 95 PHE A N 1
ATOM 786 C CA . PHE A 1 95 ? -1.191 11.651 -6.856 1.00 96.88 95 PHE A CA 1
ATOM 787 C C . PHE A 1 95 ? -2.518 11.923 -7.569 1.00 96.88 95 PHE A C 1
ATOM 789 O O . PHE A 1 95 ? -3.537 12.218 -6.953 1.00 96.88 95 PHE A O 1
ATOM 796 N N . GLY A 1 96 ? -2.528 11.728 -8.888 1.00 94.94 96 GLY A N 1
ATOM 797 C CA . GLY A 1 96 ? -3.731 11.891 -9.693 1.00 94.94 96 GLY A CA 1
ATOM 798 C C . GLY A 1 96 ? -3.666 11.048 -10.955 1.00 94.94 96 GLY A C 1
ATOM 799 O O . GLY A 1 96 ? -2.783 11.244 -11.786 1.00 94.94 96 GLY A O 1
ATOM 800 N N . GLN A 1 97 ? -4.631 10.144 -11.132 1.00 93.38 97 GLN A N 1
ATOM 801 C CA . GLN A 1 97 ? -4.654 9.203 -12.258 1.00 93.38 97 GLN A CA 1
ATOM 802 C C . GLN A 1 97 ? -4.791 9.885 -13.631 1.00 93.38 97 GLN A C 1
ATOM 804 O O . GLN A 1 97 ? -4.406 9.321 -14.651 1.00 93.38 97 GLN A O 1
ATOM 809 N N . LEU A 1 98 ? -5.314 11.112 -13.682 1.00 95.94 98 LEU A N 1
ATOM 810 C CA . LEU A 1 98 ? -5.412 11.891 -14.923 1.00 95.94 98 LEU A CA 1
ATOM 811 C C . LEU A 1 98 ? -4.082 12.557 -15.319 1.00 95.94 98 LEU A C 1
ATOM 813 O O . LEU A 1 98 ? -3.920 12.998 -16.459 1.00 95.94 98 LEU A O 1
ATOM 817 N N . VAL A 1 99 ? -3.104 12.607 -14.410 1.00 96.94 99 VAL A N 1
ATOM 818 C CA . VAL A 1 99 ? -1.766 13.122 -14.701 1.00 96.94 99 VAL A CA 1
ATOM 819 C C . VAL A 1 99 ? -0.976 12.040 -15.437 1.00 96.94 99 VAL A C 1
ATOM 821 O O . VAL A 1 99 ? -0.703 10.965 -14.907 1.00 96.94 99 VAL A O 1
ATOM 824 N N . LYS A 1 100 ? -0.577 12.326 -16.682 1.00 96.56 100 LYS A N 1
ATOM 825 C CA . LYS A 1 100 ? 0.037 11.335 -17.590 1.00 96.56 100 LYS A CA 1
ATOM 826 C C . LYS A 1 100 ? 1.280 10.647 -17.016 1.00 96.56 100 LYS A C 1
ATOM 828 O O . LYS A 1 100 ? 1.514 9.480 -17.31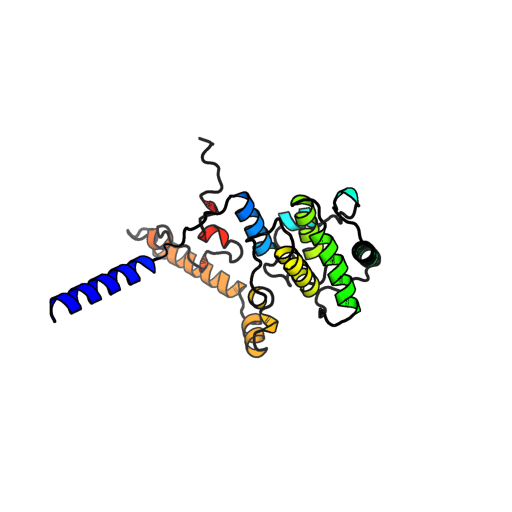8 1.00 96.56 100 LYS A O 1
ATOM 833 N N . THR A 1 101 ? 2.109 11.363 -16.259 1.00 95.25 101 THR A N 1
ATOM 834 C CA . THR A 1 101 ? 3.311 10.802 -15.620 1.00 95.25 101 THR A CA 1
ATOM 835 C C . THR A 1 101 ? 2.935 9.858 -14.482 1.00 95.25 101 THR A C 1
ATOM 837 O O . THR A 1 101 ? 3.422 8.729 -14.457 1.00 95.25 101 THR A O 1
ATOM 840 N N . HIS A 1 102 ? 2.002 10.268 -13.619 1.00 97.44 102 HIS A N 1
ATOM 841 C CA . HIS A 1 102 ? 1.513 9.469 -12.493 1.00 97.44 102 HIS A CA 1
ATOM 842 C C . HIS A 1 102 ? 0.839 8.188 -12.989 1.00 97.44 102 HIS A C 1
ATOM 844 O O . HIS A 1 102 ? 1.194 7.101 -12.549 1.00 97.44 102 HIS A O 1
ATOM 850 N N . ALA A 1 103 ? -0.038 8.292 -13.991 1.00 97.25 103 ALA A N 1
ATOM 851 C CA . ALA A 1 103 ? -0.736 7.149 -14.578 1.00 97.25 103 ALA A CA 1
ATOM 852 C C . ALA A 1 103 ? 0.221 6.081 -15.139 1.00 97.25 103 ALA A C 1
ATOM 854 O O . ALA A 1 103 ? -0.033 4.883 -15.026 1.00 97.25 103 ALA A O 1
ATOM 855 N N . LYS A 1 104 ? 1.340 6.502 -15.747 1.00 96.94 104 LYS A N 1
ATOM 856 C CA . LYS A 1 104 ? 2.360 5.579 -16.273 1.00 96.94 104 LYS A CA 1
ATOM 857 C C . LYS A 1 104 ? 3.082 4.835 -15.152 1.00 96.94 104 LYS A C 1
ATOM 859 O O . LYS A 1 104 ? 3.273 3.628 -15.276 1.00 96.94 104 LYS A O 1
ATOM 864 N N . GLN A 1 105 ? 3.468 5.539 -14.087 1.00 97.75 105 GLN A N 1
ATOM 865 C CA . GLN A 1 105 ? 4.110 4.922 -12.924 1.00 97.75 105 GLN A CA 1
ATOM 866 C C . GLN A 1 105 ? 3.136 3.994 -12.187 1.00 97.75 105 GLN A C 1
ATOM 868 O O . GLN A 1 105 ? 3.482 2.848 -11.917 1.00 97.75 105 GLN A O 1
ATOM 873 N N . ALA A 1 106 ? 1.893 4.437 -11.979 1.00 98.12 106 ALA A N 1
ATOM 874 C CA . ALA A 1 106 ? 0.829 3.650 -11.362 1.00 98.12 106 ALA A CA 1
ATOM 875 C C . ALA A 1 106 ? 0.525 2.369 -12.145 1.00 98.12 106 ALA A C 1
ATOM 877 O O . ALA A 1 106 ? 0.349 1.316 -11.543 1.00 98.12 106 ALA A O 1
ATOM 878 N N . ARG A 1 107 ? 0.523 2.422 -13.485 1.00 98.00 107 ARG A N 1
ATOM 879 C CA . ARG A 1 107 ? 0.372 1.224 -14.324 1.00 98.00 107 ARG A CA 1
ATOM 880 C C . ARG A 1 107 ? 1.523 0.237 -14.127 1.00 98.00 107 ARG A C 1
ATOM 882 O O . ARG A 1 107 ? 1.276 -0.957 -14.008 1.00 98.00 107 ARG A O 1
ATOM 889 N N . GLY A 1 108 ? 2.763 0.723 -14.099 1.00 97.88 108 GLY A N 1
ATOM 890 C CA . GLY A 1 108 ? 3.925 -0.133 -13.853 1.00 97.88 108 GLY A CA 1
ATOM 891 C C . GLY A 1 108 ? 3.896 -0.771 -12.462 1.00 97.88 108 GLY A C 1
ATOM 892 O O . GLY A 1 108 ? 4.151 -1.966 -12.342 1.00 97.88 108 GLY A O 1
ATOM 893 N N . LEU A 1 109 ? 3.497 -0.008 -11.440 1.00 98.38 109 LEU A N 1
ATOM 894 C CA . LEU A 1 109 ? 3.304 -0.509 -10.078 1.00 98.38 109 LEU A CA 1
ATOM 895 C C . LEU A 1 109 ? 2.153 -1.521 -9.979 1.00 98.38 109 LEU A C 1
ATOM 897 O O . LEU A 1 109 ? 2.296 -2.560 -9.344 1.00 98.38 109 LEU A O 1
ATOM 901 N N . PHE A 1 110 ? 1.024 -1.254 -10.638 1.00 98.38 110 PHE A N 1
ATOM 902 C CA . PHE A 1 110 ? -0.086 -2.201 -10.717 1.00 98.38 110 PHE A CA 1
ATOM 903 C C . PHE A 1 110 ? 0.373 -3.523 -11.331 1.00 98.38 110 PHE A C 1
ATOM 905 O O . PHE A 1 110 ? 0.106 -4.571 -10.762 1.00 98.38 110 PHE A O 1
ATOM 912 N N . ASN A 1 111 ? 1.116 -3.486 -12.437 1.00 97.88 111 ASN A N 1
ATOM 913 C CA . ASN A 1 111 ? 1.647 -4.693 -13.070 1.00 97.88 111 ASN A CA 1
ATOM 914 C C . ASN A 1 111 ? 2.627 -5.449 -12.159 1.00 97.88 111 ASN A C 1
ATOM 916 O O . ASN A 1 111 ? 2.578 -6.675 -12.103 1.00 97.88 111 ASN A O 1
ATOM 920 N N . PHE A 1 112 ? 3.465 -4.722 -11.412 1.00 97.56 112 PHE A N 1
ATOM 921 C CA . PHE A 1 112 ? 4.382 -5.281 -10.412 1.00 97.56 112 PHE A CA 1
ATOM 922 C C . PHE A 1 112 ? 3.650 -6.058 -9.307 1.00 97.56 112 PHE A C 1
ATOM 924 O O . PHE A 1 112 ? 4.145 -7.074 -8.824 1.00 97.56 112 PHE A O 1
ATOM 931 N N . PHE A 1 113 ? 2.437 -5.644 -8.946 1.00 98.06 113 PHE A N 1
ATOM 932 C CA . PHE A 1 113 ? 1.570 -6.403 -8.043 1.00 98.06 113 PHE A CA 1
ATOM 933 C C . PHE A 1 113 ? 0.794 -7.513 -8.761 1.00 98.06 113 PHE A C 1
ATOM 935 O O . PHE A 1 113 ? 0.708 -8.649 -8.293 1.00 98.06 113 PHE A O 1
ATOM 942 N N . TYR A 1 114 ? 0.207 -7.192 -9.908 1.00 97.75 114 TYR A N 1
ATOM 943 C CA . TYR A 1 114 ? -0.718 -8.058 -10.624 1.00 97.75 114 TYR A CA 1
ATOM 944 C C . TYR A 1 114 ? -0.036 -9.317 -11.164 1.00 97.75 114 TYR A C 1
ATOM 946 O O . TYR A 1 114 ? -0.585 -10.408 -11.039 1.00 97.75 114 TYR A O 1
ATOM 954 N N . TYR A 1 115 ? 1.179 -9.188 -11.704 1.00 97.50 115 TYR A N 1
ATOM 955 C CA . TYR A 1 115 ? 1.906 -10.306 -12.307 1.00 97.50 115 TYR A CA 1
ATOM 956 C C . TYR A 1 115 ? 2.755 -11.116 -11.326 1.00 97.50 115 TYR A C 1
ATOM 958 O O . TYR A 1 115 ? 3.361 -12.102 -11.753 1.00 97.50 115 TYR A O 1
ATOM 966 N N . ALA A 1 116 ? 2.810 -10.746 -10.043 1.00 97.25 116 ALA A N 1
ATOM 967 C CA . ALA A 1 116 ? 3.514 -11.529 -9.028 1.00 97.25 116 ALA A CA 1
ATOM 968 C C . ALA A 1 116 ? 2.949 -12.959 -8.976 1.00 97.25 116 ALA A C 1
ATOM 970 O O . ALA A 1 116 ? 1.740 -13.140 -8.796 1.00 97.25 116 ALA A O 1
ATOM 971 N N . LYS A 1 117 ? 3.822 -13.957 -9.163 1.00 95.81 117 LYS A N 1
ATOM 972 C CA . LYS A 1 117 ? 3.432 -15.353 -9.432 1.00 95.81 117 LYS A CA 1
ATOM 973 C C . LYS A 1 117 ? 2.684 -16.032 -8.287 1.00 95.81 117 LYS A C 1
ATOM 975 O O . LYS A 1 117 ? 1.869 -16.916 -8.529 1.00 95.81 117 LYS A O 1
ATOM 980 N N . ASP A 1 118 ? 2.981 -15.628 -7.060 1.00 95.56 118 ASP A N 1
ATOM 981 C CA . ASP A 1 118 ? 2.466 -16.212 -5.831 1.00 95.56 118 ASP A CA 1
ATOM 982 C C . ASP A 1 118 ? 2.211 -15.126 -4.778 1.00 95.56 118 ASP A C 1
ATOM 984 O O . ASP A 1 118 ? 2.483 -13.937 -4.980 1.00 95.56 118 ASP A O 1
ATOM 988 N N . TRP A 1 119 ? 1.621 -15.552 -3.660 1.00 95.75 119 TRP A N 1
ATOM 989 C CA . TRP A 1 119 ? 1.329 -14.680 -2.527 1.00 95.75 119 TRP A CA 1
ATOM 990 C C . TRP A 1 119 ? 2.596 -14.082 -1.912 1.00 95.75 119 TRP A C 1
ATOM 992 O O . TRP A 1 119 ? 2.591 -12.906 -1.576 1.00 95.75 119 TRP A O 1
ATOM 1002 N N . GLU A 1 120 ? 3.669 -14.862 -1.791 1.00 95.56 120 GLU A N 1
ATOM 1003 C CA . GLU A 1 120 ? 4.922 -14.433 -1.159 1.00 95.56 120 GLU A CA 1
ATOM 1004 C C . GLU A 1 120 ? 5.574 -13.285 -1.940 1.00 95.56 120 GLU A C 1
ATOM 1006 O O . GLU A 1 120 ? 5.874 -12.232 -1.378 1.00 95.56 120 GLU A O 1
ATOM 1011 N N . THR A 1 121 ? 5.683 -13.430 -3.263 1.00 96.38 121 THR A N 1
ATOM 1012 C CA . THR A 1 121 ? 6.175 -12.367 -4.147 1.00 96.38 121 THR A CA 1
ATOM 1013 C C . THR A 1 121 ? 5.298 -11.120 -4.034 1.00 96.38 121 THR A C 1
ATOM 1015 O O . THR A 1 121 ? 5.805 -10.009 -3.880 1.00 96.38 121 THR A O 1
ATOM 1018 N N . PHE A 1 122 ? 3.972 -11.287 -4.091 1.00 97.62 122 PHE A N 1
ATOM 1019 C CA . PHE A 1 122 ? 3.038 -10.167 -3.971 1.00 97.62 122 PHE A CA 1
ATOM 1020 C C . PHE A 1 122 ? 3.196 -9.439 -2.630 1.00 97.62 122 PHE A C 1
ATOM 1022 O O . PHE A 1 122 ? 3.269 -8.211 -2.596 1.00 97.62 122 PHE A O 1
ATOM 1029 N N . TYR A 1 123 ? 3.283 -10.195 -1.539 1.00 97.50 123 TYR A N 1
ATOM 1030 C CA . TYR A 1 123 ? 3.447 -9.692 -0.184 1.00 97.50 123 TYR A CA 1
ATOM 1031 C C . TYR A 1 123 ? 4.721 -8.846 -0.054 1.00 97.50 123 TYR A C 1
ATOM 1033 O O . TYR A 1 123 ? 4.639 -7.682 0.341 1.00 97.50 123 TYR A O 1
ATOM 1041 N N . HIS A 1 124 ? 5.875 -9.361 -0.494 1.00 97.50 124 HIS A N 1
ATOM 1042 C CA . HIS A 1 124 ? 7.132 -8.604 -0.473 1.00 97.50 124 HIS A CA 1
ATOM 1043 C C . HIS A 1 124 ? 7.063 -7.334 -1.326 1.00 97.50 124 HIS A C 1
ATOM 1045 O O . HIS A 1 124 ? 7.499 -6.266 -0.889 1.00 97.50 124 HIS A O 1
ATOM 1051 N N . ASN A 1 125 ? 6.457 -7.420 -2.512 1.00 97.75 125 ASN A N 1
ATOM 1052 C CA . ASN A 1 125 ? 6.276 -6.274 -3.401 1.00 97.75 125 ASN A CA 1
ATOM 1053 C C . ASN A 1 125 ? 5.446 -5.168 -2.748 1.00 97.75 125 ASN A C 1
ATOM 1055 O O . ASN A 1 125 ? 5.789 -3.987 -2.856 1.00 97.75 125 ASN A O 1
ATOM 1059 N N . VAL A 1 126 ? 4.363 -5.542 -2.068 1.00 98.25 126 VAL A N 1
ATOM 1060 C CA . VAL A 1 126 ? 3.475 -4.609 -1.374 1.00 98.25 126 VAL A CA 1
ATOM 1061 C C . VAL A 1 126 ? 4.168 -3.991 -0.157 1.00 98.25 126 VAL A C 1
ATOM 1063 O O . VAL A 1 126 ? 4.117 -2.768 -0.006 1.00 98.25 126 VAL A O 1
ATOM 1066 N N . CYS A 1 127 ? 4.874 -4.785 0.656 1.00 97.94 127 CYS A N 1
ATOM 1067 C CA . CYS A 1 127 ? 5.680 -4.286 1.777 1.00 97.94 127 CYS A CA 1
ATOM 1068 C C . CYS A 1 127 ? 6.725 -3.266 1.307 1.00 97.94 127 CYS A C 1
ATOM 1070 O O . CYS A 1 127 ? 6.830 -2.168 1.858 1.00 97.94 127 CYS A O 1
ATOM 1072 N N . TRP A 1 128 ? 7.450 -3.590 0.234 1.00 97.75 128 TRP A N 1
ATOM 1073 C CA . TRP A 1 128 ? 8.427 -2.684 -0.359 1.00 97.75 128 TRP A CA 1
ATOM 1074 C C . TRP A 1 128 ? 7.769 -1.403 -0.885 1.00 97.75 128 TRP A C 1
ATOM 1076 O O . TRP A 1 128 ? 8.228 -0.295 -0.588 1.00 97.75 128 TRP A O 1
ATOM 1086 N N . ALA A 1 129 ? 6.665 -1.523 -1.624 1.00 98.00 129 ALA A N 1
ATOM 1087 C CA . ALA A 1 129 ? 5.999 -0.373 -2.222 1.00 98.00 129 ALA A CA 1
ATOM 1088 C C . ALA A 1 129 ? 5.416 0.572 -1.163 1.00 98.00 129 ALA A C 1
ATOM 1090 O O . ALA A 1 129 ? 5.546 1.788 -1.299 1.00 98.00 129 ALA A O 1
ATOM 1091 N N . ARG A 1 130 ? 4.861 0.035 -0.069 1.00 97.25 130 ARG A N 1
ATOM 1092 C CA . ARG A 1 130 ? 4.347 0.819 1.067 1.00 97.25 130 ARG A CA 1
ATOM 1093 C C . ARG A 1 130 ? 5.402 1.756 1.666 1.00 97.25 130 ARG A C 1
ATOM 1095 O O . ARG A 1 130 ? 5.071 2.834 2.172 1.00 97.25 130 ARG A O 1
ATOM 1102 N N . MET A 1 131 ? 6.667 1.347 1.628 1.00 96.00 131 MET A N 1
ATOM 1103 C CA . MET A 1 131 ? 7.784 2.123 2.159 1.00 96.00 131 MET A CA 1
ATOM 1104 C C . MET A 1 131 ? 8.311 3.150 1.149 1.00 96.00 131 MET A C 1
ATOM 1106 O O . MET A 1 131 ? 8.580 4.287 1.540 1.00 96.00 131 MET A O 1
ATOM 1110 N N . HIS A 1 132 ? 8.417 2.777 -0.130 1.00 95.81 132 HIS A N 1
ATOM 1111 C CA . HIS A 1 132 ? 9.196 3.518 -1.134 1.00 95.81 132 HIS A CA 1
ATOM 1112 C C . HIS A 1 132 ? 8.368 4.309 -2.151 1.00 95.81 132 HIS A C 1
ATOM 1114 O O . HIS A 1 132 ? 8.928 5.118 -2.892 1.00 95.81 132 HIS A O 1
ATOM 1120 N N . VAL A 1 133 ? 7.057 4.082 -2.218 1.00 97.44 133 VAL A N 1
ATOM 1121 C CA . VAL A 1 133 ? 6.179 4.684 -3.222 1.00 97.44 133 VAL A CA 1
ATOM 1122 C C . VAL A 1 133 ? 5.234 5.698 -2.578 1.00 97.44 133 VAL A C 1
ATOM 1124 O O . VAL A 1 133 ? 4.841 5.544 -1.424 1.00 97.44 133 VAL A O 1
ATOM 1127 N N . ASN A 1 134 ? 4.871 6.735 -3.340 1.00 97.88 134 ASN A N 1
ATOM 1128 C CA . ASN A 1 134 ? 3.818 7.684 -2.988 1.00 97.88 134 ASN A CA 1
ATOM 1129 C C . ASN A 1 134 ? 2.527 6.980 -2.533 1.00 97.88 134 ASN A C 1
ATOM 1131 O O . ASN A 1 134 ? 2.063 6.032 -3.168 1.00 97.88 134 ASN A O 1
ATOM 1135 N N . GLU A 1 135 ? 1.934 7.498 -1.464 1.00 97.06 135 GLU A N 1
ATOM 1136 C CA . GLU A 1 135 ? 0.797 6.947 -0.732 1.00 97.06 135 GLU A CA 1
ATOM 1137 C C . GLU A 1 135 ? -0.426 6.742 -1.636 1.00 97.06 135 GLU A C 1
ATOM 1139 O O . GLU A 1 135 ? -0.993 5.647 -1.703 1.00 97.06 135 GLU A O 1
ATOM 1144 N N . GLY A 1 136 ? -0.806 7.780 -2.386 1.00 96.81 136 GLY A N 1
ATOM 1145 C CA . GLY A 1 136 ? -1.957 7.728 -3.285 1.00 96.81 136 GLY A CA 1
ATOM 1146 C C . GLY A 1 136 ? -1.733 6.768 -4.452 1.00 96.81 136 GLY A C 1
ATOM 1147 O O . GLY A 1 136 ? -2.624 5.990 -4.797 1.00 96.81 136 GLY A O 1
ATOM 1148 N N . MET A 1 137 ? -0.524 6.766 -5.025 1.00 98.06 137 MET A N 1
ATOM 1149 C CA . MET A 1 137 ? -0.164 5.838 -6.102 1.00 98.06 137 MET A CA 1
ATOM 1150 C C . MET A 1 137 ? -0.150 4.380 -5.623 1.00 98.06 137 MET A C 1
ATOM 1152 O O . MET A 1 137 ? -0.626 3.495 -6.338 1.00 98.06 137 MET A O 1
ATOM 1156 N N . PHE A 1 138 ? 0.365 4.141 -4.415 1.00 98.38 138 PHE A N 1
ATOM 1157 C CA . PHE A 1 138 ? 0.395 2.832 -3.771 1.00 98.38 138 PHE A CA 1
ATOM 1158 C C . PHE A 1 138 ? -1.016 2.280 -3.558 1.00 98.38 138 PHE A C 1
ATOM 1160 O O . PHE A 1 138 ? -1.312 1.189 -4.047 1.00 98.38 138 PHE A O 1
ATOM 1167 N N . VAL A 1 139 ? -1.907 3.039 -2.908 1.00 97.88 139 VAL A N 1
ATOM 1168 C CA . VAL A 1 139 ? -3.294 2.598 -2.661 1.00 97.88 139 VAL A CA 1
ATOM 1169 C C . VAL A 1 139 ? -4.034 2.363 -3.963 1.00 97.88 139 VAL A C 1
ATOM 1171 O O . VAL A 1 139 ? -4.744 1.366 -4.084 1.00 97.88 139 VAL A O 1
ATOM 1174 N N . TYR A 1 140 ? -3.851 3.237 -4.954 1.00 97.75 140 TYR A N 1
ATOM 1175 C CA . TYR A 1 140 ? -4.485 3.075 -6.257 1.00 97.75 140 TYR A CA 1
ATOM 1176 C C . TYR A 1 140 ? -4.088 1.748 -6.920 1.00 97.75 140 TYR A C 1
ATOM 1178 O O . TYR A 1 140 ? -4.954 0.956 -7.298 1.00 97.75 140 TYR A O 1
ATOM 1186 N N . ALA A 1 141 ? -2.785 1.472 -7.017 1.00 98.38 141 ALA A N 1
ATOM 1187 C CA . ALA A 1 141 ? -2.287 0.243 -7.628 1.00 98.38 141 ALA A CA 1
ATOM 1188 C C . ALA A 1 141 ? -2.658 -1.009 -6.817 1.00 98.38 141 ALA A C 1
ATOM 1190 O O . ALA A 1 141 ? -3.042 -2.020 -7.407 1.00 98.38 141 ALA A O 1
ATOM 1191 N N . LEU A 1 142 ? -2.587 -0.938 -5.483 1.00 98.44 142 LEU A N 1
ATOM 1192 C CA . LEU A 1 142 ? -2.964 -2.035 -4.592 1.00 98.44 142 LEU A CA 1
ATOM 1193 C C . LEU A 1 142 ? -4.453 -2.367 -4.724 1.00 98.44 142 LEU A C 1
ATOM 1195 O O . LEU A 1 142 ? -4.807 -3.532 -4.867 1.00 98.44 142 LEU A O 1
ATOM 1199 N N . THR A 1 143 ? -5.315 -1.349 -4.754 1.00 97.69 143 THR A N 1
ATOM 1200 C CA . THR A 1 143 ? -6.767 -1.519 -4.916 1.00 97.69 143 THR A CA 1
ATOM 1201 C C . THR A 1 143 ? -7.096 -2.211 -6.230 1.00 97.69 143 THR A C 1
ATOM 1203 O O . THR A 1 143 ? -7.856 -3.178 -6.245 1.00 97.69 143 THR A O 1
ATOM 1206 N N . LEU A 1 144 ? -6.472 -1.781 -7.329 1.00 97.44 144 LEU A N 1
ATOM 1207 C CA . LEU A 1 144 ? -6.634 -2.453 -8.615 1.00 97.44 144 LEU A CA 1
ATOM 1208 C C . LEU A 1 144 ? -6.135 -3.901 -8.573 1.00 97.44 144 LEU A C 1
ATOM 1210 O O . LEU A 1 144 ? -6.797 -4.786 -9.111 1.00 97.44 144 LEU A O 1
ATOM 1214 N N . ALA A 1 145 ? -4.993 -4.165 -7.934 1.00 97.81 145 ALA A N 1
ATOM 1215 C CA . ALA A 1 145 ? -4.465 -5.520 -7.823 1.00 97.81 145 ALA A CA 1
ATOM 1216 C C . ALA A 1 145 ? -5.405 -6.431 -7.018 1.00 97.81 145 ALA A C 1
ATOM 1218 O O . ALA A 1 145 ? -5.682 -7.539 -7.467 1.00 97.81 145 ALA A O 1
ATOM 1219 N N . VAL A 1 146 ? -5.946 -5.951 -5.892 1.00 97.50 146 VAL A N 1
ATOM 1220 C CA . VAL A 1 146 ? -6.924 -6.681 -5.065 1.00 97.50 146 VAL A CA 1
ATOM 1221 C C . VAL A 1 146 ? -8.198 -7.001 -5.843 1.00 97.50 146 VAL A C 1
ATOM 1223 O O . VAL A 1 146 ? -8.677 -8.128 -5.787 1.00 97.50 146 VAL A O 1
ATOM 1226 N N . ILE A 1 147 ? -8.708 -6.046 -6.623 1.00 96.25 147 ILE A N 1
ATOM 1227 C CA . ILE A 1 147 ? -9.931 -6.230 -7.417 1.00 96.25 147 ILE A CA 1
ATOM 1228 C C . ILE A 1 147 ? -9.723 -7.205 -8.582 1.00 96.25 147 ILE A C 1
ATOM 1230 O O . ILE A 1 147 ? -10.612 -7.995 -8.894 1.00 96.25 147 ILE A O 1
ATOM 1234 N N . HIS A 1 148 ? -8.584 -7.122 -9.273 1.00 96.19 148 HIS A N 1
ATOM 1235 C CA . HIS A 1 148 ? -8.401 -7.821 -10.546 1.00 96.19 148 HIS A CA 1
ATOM 1236 C C . HIS A 1 148 ? -7.706 -9.176 -10.430 1.00 96.19 148 HIS A C 1
ATOM 1238 O O . HIS A 1 148 ? -7.809 -9.979 -11.364 1.00 96.19 148 HIS A O 1
ATOM 1244 N N . ARG A 1 149 ? -6.961 -9.441 -9.350 1.00 96.44 149 ARG A N 1
ATOM 1245 C CA . ARG A 1 149 ? -6.254 -10.714 -9.198 1.00 96.44 149 ARG A CA 1
ATOM 1246 C C . ARG A 1 149 ? -7.241 -11.855 -8.924 1.00 96.44 149 ARG A C 1
ATOM 1248 O O . ARG A 1 149 ? -8.032 -11.767 -7.986 1.00 96.44 149 ARG A O 1
ATOM 1255 N N . PRO A 1 150 ? -7.193 -12.949 -9.705 1.00 94.31 150 PRO A N 1
ATOM 1256 C CA . PRO A 1 150 ? -8.160 -14.039 -9.581 1.00 94.31 150 PRO A CA 1
ATOM 1257 C C . PRO A 1 150 ? -8.040 -14.788 -8.246 1.00 94.31 150 PRO A C 1
ATOM 1259 O O . PRO A 1 150 ? -9.031 -15.315 -7.746 1.00 94.31 150 PRO A O 1
ATOM 1262 N N . ASP A 1 151 ? -6.846 -14.815 -7.647 1.00 94.25 151 ASP A N 1
ATOM 1263 C CA . ASP A 1 151 ? -6.564 -15.478 -6.372 1.00 94.25 151 ASP A CA 1
ATOM 1264 C C . ASP A 1 151 ? -7.002 -14.671 -5.136 1.00 94.25 151 ASP A C 1
ATOM 1266 O O . ASP A 1 151 ? -6.878 -15.166 -4.014 1.00 94.25 151 ASP A O 1
ATOM 1270 N N . PHE A 1 152 ? -7.533 -13.456 -5.323 1.00 94.69 152 PHE A N 1
ATOM 1271 C CA . PHE A 1 152 ? -7.965 -12.549 -4.249 1.00 94.69 152 PHE A CA 1
ATOM 1272 C C . PHE A 1 152 ? -9.484 -12.410 -4.127 1.00 94.69 152 PHE A C 1
ATOM 1274 O O . PHE A 1 152 ? -9.981 -11.517 -3.444 1.00 94.69 152 PHE A O 1
ATOM 1281 N N . HIS A 1 153 ? -10.242 -13.318 -4.743 1.00 91.19 153 HIS A N 1
ATOM 1282 C CA . HIS A 1 153 ? -11.696 -13.301 -4.661 1.00 91.19 153 HIS A CA 1
ATOM 1283 C C . HIS A 1 153 ? -12.192 -13.303 -3.202 1.00 91.19 153 HIS A C 1
ATOM 1285 O O . HIS A 1 153 ? -11.950 -14.241 -2.442 1.00 91.19 153 HIS A O 1
ATOM 1291 N N . GLY A 1 154 ? -12.947 -12.266 -2.839 1.00 90.31 154 GLY A N 1
ATOM 1292 C CA . GLY A 1 154 ? -13.513 -12.079 -1.502 1.00 90.31 154 GLY A CA 1
ATOM 1293 C C . GLY A 1 154 ? -12.631 -11.282 -0.539 1.00 90.31 154 GLY A C 1
ATOM 1294 O O . GLY A 1 154 ? -13.143 -10.853 0.489 1.00 90.31 154 GLY A O 1
ATOM 1295 N N . LEU A 1 155 ? -11.356 -11.042 -0.864 1.00 93.88 155 LEU A N 1
ATOM 1296 C CA . LEU A 1 155 ? -10.512 -10.128 -0.096 1.00 93.88 155 LEU A CA 1
ATOM 1297 C C . LEU A 1 155 ? -10.911 -8.685 -0.400 1.00 93.88 155 LEU A C 1
ATOM 1299 O O . LEU A 1 155 ? -11.268 -8.343 -1.530 1.00 93.88 155 LEU A O 1
ATOM 1303 N N . MET A 1 156 ? -10.836 -7.830 0.612 1.00 92.19 156 MET A N 1
ATOM 1304 C CA . MET A 1 156 ? -11.194 -6.421 0.479 1.00 92.19 156 MET A CA 1
ATOM 1305 C C . MET A 1 156 ? -10.179 -5.518 1.165 1.00 92.19 156 MET A C 1
ATOM 1307 O O . MET A 1 156 ? -9.597 -5.875 2.186 1.00 92.19 156 MET A O 1
ATOM 1311 N N . LEU A 1 157 ? -9.990 -4.325 0.615 1.00 95.19 157 LEU A N 1
ATOM 1312 C CA . LEU A 1 157 ? -9.333 -3.233 1.325 1.00 95.19 157 LEU A CA 1
ATOM 1313 C C . LEU A 1 157 ? -10.379 -2.424 2.099 1.00 95.19 157 LEU A C 1
ATOM 1315 O O . LEU A 1 157 ? -11.560 -2.459 1.735 1.00 95.19 157 LEU A O 1
ATOM 1319 N N . PRO A 1 158 ? -9.960 -1.669 3.129 1.00 94.94 158 PRO A N 1
ATOM 1320 C CA . PRO A 1 158 ? -10.793 -0.627 3.700 1.00 94.94 158 PRO A CA 1
ATOM 1321 C C . PRO A 1 158 ? -11.220 0.354 2.614 1.00 94.94 158 PRO A C 1
ATOM 1323 O O . PRO A 1 158 ? -10.577 0.514 1.568 1.00 94.94 158 PRO A O 1
ATOM 1326 N N . THR A 1 159 ? -12.329 1.020 2.869 1.00 92.50 159 THR A N 1
ATOM 1327 C CA . THR A 1 159 ? -12.848 2.009 1.936 1.00 92.50 159 THR A CA 1
ATOM 1328 C C . THR A 1 159 ? -11.927 3.225 1.868 1.00 92.50 159 THR A C 1
ATOM 1330 O O . THR A 1 159 ? -11.192 3.547 2.801 1.00 92.50 159 THR A O 1
ATOM 1333 N N . ILE A 1 160 ? -11.955 3.942 0.746 1.00 92.06 160 ILE A N 1
ATOM 1334 C CA . ILE A 1 160 ? -10.998 5.029 0.516 1.00 92.06 160 ILE A CA 1
ATOM 1335 C C . ILE A 1 160 ? -11.124 6.182 1.527 1.00 92.06 160 ILE A C 1
ATOM 1337 O O . ILE A 1 160 ? -10.125 6.826 1.823 1.00 92.06 160 ILE A O 1
ATOM 1341 N N . TYR A 1 161 ? -12.311 6.414 2.095 1.00 92.12 161 TYR A N 1
ATOM 1342 C CA . TYR A 1 161 ? -12.527 7.427 3.133 1.00 92.12 161 TYR A CA 1
ATOM 1343 C C . TYR A 1 161 ? -12.024 6.994 4.520 1.00 92.12 161 TYR A C 1
ATOM 1345 O O . TYR A 1 161 ? -1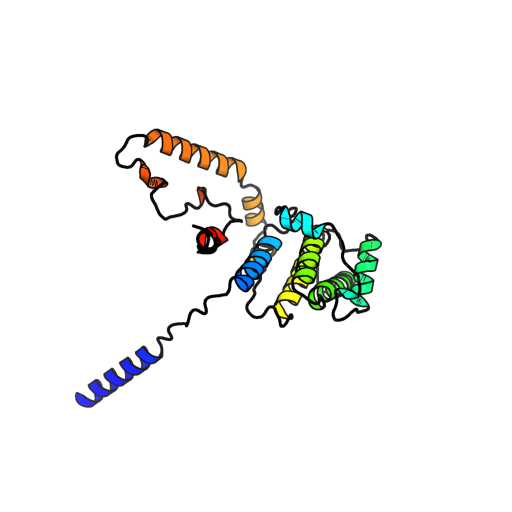1.843 7.845 5.385 1.00 92.12 161 TYR A O 1
ATOM 1353 N N . GLU A 1 162 ? -11.771 5.701 4.738 1.00 91.31 162 GLU A N 1
ATOM 1354 C CA . GLU A 1 162 ? -11.078 5.201 5.935 1.00 91.31 162 GLU A CA 1
ATOM 1355 C C . GLU A 1 162 ? -9.557 5.292 5.779 1.00 91.31 162 GLU A C 1
ATOM 1357 O O . GLU A 1 162 ? -8.852 5.532 6.756 1.00 91.31 162 GLU A O 1
ATOM 1362 N N . ILE A 1 163 ? -9.049 5.121 4.552 1.00 94.12 163 ILE A N 1
ATOM 1363 C CA . ILE A 1 163 ? -7.611 5.206 4.252 1.00 94.12 163 ILE A CA 1
ATOM 1364 C C . ILE A 1 163 ? -7.148 6.668 4.165 1.00 94.12 163 ILE A C 1
ATOM 1366 O O . ILE A 1 163 ? -6.116 7.014 4.735 1.00 94.12 163 ILE A O 1
ATOM 1370 N N . PHE A 1 164 ? -7.907 7.517 3.463 1.00 92.50 164 PHE A N 1
ATOM 1371 C CA . PHE A 1 164 ? -7.613 8.938 3.243 1.00 92.50 164 PHE A CA 1
ATOM 1372 C C . PHE A 1 164 ? -8.779 9.833 3.687 1.00 92.50 164 PHE A C 1
ATOM 1374 O O . PHE A 1 164 ? -9.455 10.449 2.849 1.00 92.50 164 PHE A O 1
ATOM 1381 N N . PRO A 1 165 ? -9.056 9.922 4.997 1.00 90.62 165 PRO A N 1
ATOM 1382 C CA . PRO A 1 165 ? -10.183 10.700 5.508 1.00 90.62 165 PRO A CA 1
ATOM 1383 C C . PRO A 1 165 ? -10.118 12.182 5.105 1.00 90.62 165 PRO A C 1
ATOM 1385 O O . PRO A 1 165 ? -11.149 12.803 4.839 1.00 90.62 165 PRO A O 1
ATOM 1388 N N . GLN A 1 166 ? -8.920 12.754 4.977 1.00 88.06 166 GLN A N 1
ATOM 1389 C CA . GLN A 1 166 ? -8.711 14.166 4.658 1.00 88.06 166 GLN A CA 1
ATOM 1390 C C . GLN A 1 166 ? -9.293 14.604 3.305 1.00 88.06 166 GLN A C 1
ATOM 1392 O O . GLN A 1 166 ? -9.555 15.789 3.116 1.00 88.06 166 GLN A O 1
ATOM 1397 N N . PHE A 1 167 ? -9.532 13.678 2.368 1.00 89.06 167 PHE A N 1
ATOM 1398 C CA . PHE A 1 167 ? -10.173 14.000 1.086 1.00 89.06 167 PHE A CA 1
ATOM 1399 C C . PHE A 1 167 ? -11.707 14.038 1.154 1.00 89.06 167 PHE A C 1
ATOM 1401 O O . PHE A 1 167 ? -12.345 14.482 0.200 1.00 89.06 167 PHE A O 1
ATOM 1408 N N . PHE A 1 168 ? -12.302 13.584 2.260 1.00 91.75 168 PHE A N 1
ATOM 1409 C CA . PHE A 1 168 ? -13.755 13.450 2.423 1.00 91.75 168 PHE A CA 1
ATOM 1410 C C . PHE A 1 168 ? -14.329 14.342 3.527 1.00 91.75 168 PHE A C 1
ATOM 1412 O O . PHE A 1 168 ? -15.534 14.600 3.534 1.00 91.75 168 PHE A O 1
ATOM 1419 N N . PHE A 1 169 ? -13.491 14.848 4.434 1.00 90.31 169 PHE A N 1
ATOM 1420 C CA . PHE A 1 169 ? -13.903 15.772 5.488 1.00 90.31 169 PHE A CA 1
ATOM 1421 C C . PHE A 1 169 ? -13.492 17.217 5.195 1.00 90.31 169 PHE A C 1
ATOM 1423 O O . PHE A 1 169 ? -12.531 17.497 4.485 1.00 90.31 169 PHE A O 1
ATOM 1430 N N . ASN A 1 170 ? -14.235 18.166 5.769 1.00 91.31 170 ASN A N 1
ATOM 1431 C CA . ASN A 1 170 ? -13.916 19.587 5.662 1.00 91.31 170 ASN A CA 1
ATOM 1432 C C . ASN A 1 170 ? -12.614 19.908 6.418 1.00 91.31 170 ASN A C 1
ATOM 1434 O O . ASN A 1 170 ? -12.374 19.365 7.497 1.00 91.31 170 ASN A O 1
ATOM 1438 N N . SER A 1 171 ? -11.830 20.861 5.913 1.00 88.62 171 SER A N 1
ATOM 1439 C CA . SER A 1 171 ? -10.575 21.316 6.520 1.00 88.62 171 SER A CA 1
ATOM 1440 C C . SER A 1 171 ? -10.732 21.737 7.980 1.00 88.62 171 SER A C 1
ATOM 1442 O O . SER A 1 171 ? -9.853 21.459 8.788 1.00 88.62 171 SER A O 1
ATOM 1444 N N . LYS A 1 172 ? -11.874 22.335 8.354 1.00 90.12 172 LYS A N 1
ATOM 1445 C CA . LYS A 1 172 ? -12.177 22.652 9.759 1.00 90.12 172 LYS A CA 1
ATOM 1446 C C . LYS A 1 172 ? -12.157 21.400 10.644 1.00 90.12 172 LYS A C 1
ATOM 1448 O O . LYS A 1 172 ? -11.550 21.427 11.705 1.00 90.12 172 LYS A O 1
ATOM 1453 N N . PHE A 1 173 ? -12.811 20.326 10.202 1.00 88.88 173 PHE A N 1
ATOM 1454 C CA . PHE A 1 173 ? -12.870 19.070 10.949 1.00 88.88 173 PHE A CA 1
ATOM 1455 C C . PHE A 1 173 ? -11.491 18.413 11.026 1.00 88.88 173 PHE A C 1
ATOM 1457 O O . PHE A 1 173 ? -11.073 18.008 12.105 1.00 88.88 173 PHE A O 1
ATOM 1464 N N . VAL A 1 174 ? -10.765 18.368 9.903 1.00 86.06 174 VAL A N 1
ATOM 1465 C 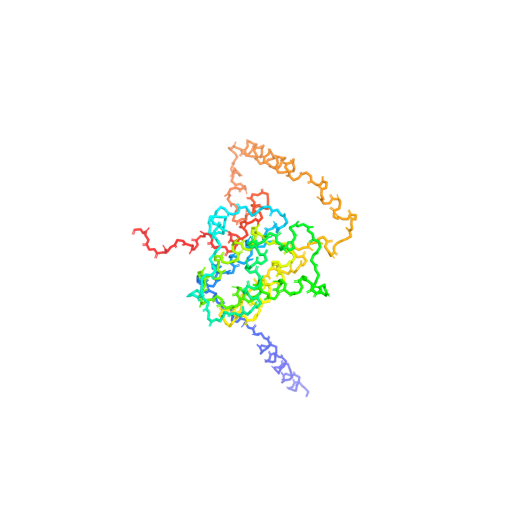CA . VAL A 1 174 ? -9.400 17.821 9.854 1.00 86.06 174 VAL A CA 1
ATOM 1466 C C . VAL A 1 174 ? -8.487 18.569 10.828 1.00 86.06 174 VAL A C 1
ATOM 1468 O O . VAL A 1 174 ? -7.831 17.947 11.651 1.00 86.06 174 VAL A O 1
ATOM 1471 N N . TYR A 1 175 ? -8.525 19.901 10.822 1.00 85.44 175 TYR A N 1
ATOM 1472 C CA . TYR A 1 175 ? -7.712 20.728 11.713 1.00 85.44 175 TYR A CA 1
ATOM 1473 C C . TYR A 1 175 ? -8.086 20.582 13.198 1.00 85.44 175 TYR A C 1
ATOM 1475 O O . TYR A 1 175 ? -7.221 20.626 14.071 1.00 85.44 175 TYR A O 1
ATOM 1483 N N . GLU A 1 176 ? -9.373 20.414 13.514 1.00 88.19 176 GLU A N 1
ATOM 1484 C CA . GLU A 1 176 ? -9.818 20.107 14.880 1.00 88.19 176 GLU A CA 1
ATOM 1485 C C . GLU A 1 176 ? -9.336 18.721 15.332 1.00 88.19 176 GLU A C 1
ATOM 1487 O O . GLU A 1 176 ? -8.908 18.574 16.477 1.00 88.19 176 GLU A O 1
ATOM 1492 N N . ALA A 1 177 ? -9.340 17.734 14.433 1.00 86.44 177 ALA A N 1
ATOM 1493 C CA . ALA A 1 177 ? -8.825 16.395 14.702 1.00 86.44 177 ALA A CA 1
ATOM 1494 C C . ALA A 1 177 ? -7.294 16.375 14.861 1.00 86.44 177 ALA A C 1
ATOM 1496 O O . ALA A 1 177 ? -6.792 15.717 15.765 1.00 86.44 177 ALA A O 1
ATOM 1497 N N . GLU A 1 178 ? -6.544 17.131 14.056 1.00 82.19 178 GLU A N 1
ATOM 1498 C CA . GLU A 1 178 ? -5.080 17.252 14.179 1.00 82.19 178 GLU A CA 1
ATOM 1499 C C . GLU A 1 178 ? -4.645 17.878 15.509 1.00 82.19 178 GLU A C 1
ATOM 1501 O O . GLU A 1 178 ? -3.595 17.539 16.051 1.00 82.19 178 GLU A O 1
ATOM 1506 N N . LYS A 1 179 ? -5.458 18.785 16.061 1.00 86.44 179 LYS A N 1
ATOM 1507 C CA . LYS A 1 179 ? -5.216 19.389 17.380 1.00 86.44 179 LYS A CA 1
ATOM 1508 C C . LYS A 1 179 ? -5.470 18.447 18.546 1.00 86.44 179 LYS A C 1
ATOM 1510 O O . LYS A 1 179 ? -5.141 18.801 19.680 1.00 86.44 179 LYS A O 1
ATOM 1515 N N . PHE A 1 180 ? -6.113 17.309 18.308 1.00 83.69 180 PHE A N 1
ATOM 1516 C CA . PHE A 1 180 ? -6.402 16.360 19.363 1.00 83.69 180 PHE A CA 1
ATOM 1517 C C . PHE A 1 180 ? -5.099 15.741 19.876 1.00 83.69 180 PHE A C 1
ATOM 1519 O O . PHE A 1 180 ? -4.439 14.967 19.185 1.00 83.69 180 PHE A O 1
ATOM 1526 N N . ASP A 1 181 ? -4.742 16.066 21.118 1.00 80.69 181 ASP A N 1
ATOM 1527 C CA . ASP A 1 181 ? -3.587 15.476 21.785 1.00 80.69 181 ASP A CA 1
ATOM 1528 C C . ASP A 1 181 ? -3.924 14.054 22.255 1.00 80.69 181 ASP A C 1
ATOM 1530 O O . ASP A 1 181 ? -4.366 13.813 23.385 1.00 80.69 181 ASP A O 1
ATOM 1534 N N . TYR A 1 182 ? -3.729 13.099 21.343 1.00 77.19 182 TYR A N 1
ATOM 1535 C CA . TYR A 1 182 ? -3.936 11.681 21.615 1.00 77.19 182 TYR A CA 1
ATOM 1536 C C . TYR A 1 182 ? -3.042 11.179 22.756 1.00 77.19 182 TYR A C 1
ATOM 1538 O O . TYR A 1 182 ? -3.466 10.321 23.529 1.00 77.19 182 TYR A O 1
ATOM 1546 N N . GLU A 1 183 ? -1.817 11.698 22.892 1.00 76.88 183 GLU A N 1
ATOM 1547 C CA . GLU A 1 183 ? -0.892 11.265 23.941 1.00 76.88 183 GLU A CA 1
ATOM 1548 C C . GLU A 1 183 ? -1.401 11.689 25.320 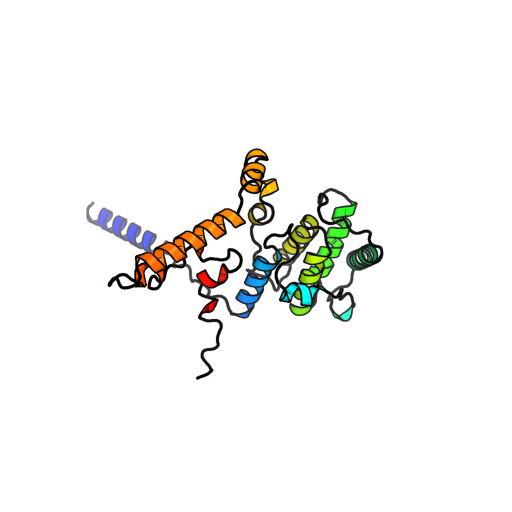1.00 76.88 183 GLU A C 1
ATOM 1550 O O . GLU A 1 183 ? -1.448 10.870 26.242 1.00 76.88 183 GLU A O 1
ATOM 1555 N N . MET A 1 184 ? -1.841 12.941 25.456 1.00 81.19 184 MET A N 1
ATOM 1556 C CA . MET A 1 184 ? -2.444 13.441 26.689 1.00 81.19 184 MET A CA 1
ATOM 1557 C C . MET A 1 184 ? -3.740 12.700 27.020 1.00 81.19 184 MET A C 1
ATOM 1559 O O . MET A 1 184 ? -3.908 12.239 28.150 1.00 81.19 184 MET A O 1
ATOM 1563 N N . TRP A 1 185 ? -4.625 12.512 26.037 1.00 80.56 185 TRP A N 1
ATOM 1564 C CA . TRP A 1 185 ? -5.854 11.736 26.219 1.00 80.56 185 TRP A CA 1
ATOM 1565 C C . TRP A 1 185 ? -5.559 10.295 26.667 1.00 80.56 185 TRP A C 1
ATOM 1567 O O . TRP A 1 185 ? -6.146 9.813 27.638 1.00 80.56 185 TRP A O 1
ATOM 1577 N N . SER A 1 186 ? -4.586 9.634 26.030 1.00 75.50 186 SER A N 1
ATOM 1578 C CA . SER A 1 186 ? -4.153 8.281 26.390 1.00 75.50 186 SER A CA 1
ATOM 1579 C C . SER A 1 186 ? -3.557 8.222 27.799 1.00 75.50 186 SER A C 1
ATOM 1581 O O . SER A 1 186 ? -3.840 7.271 28.528 1.00 75.50 186 SER A O 1
ATOM 1583 N N . LYS A 1 187 ? -2.754 9.214 28.207 1.00 78.75 187 LYS A N 1
ATOM 1584 C CA . LYS A 1 187 ? -2.206 9.300 29.571 1.00 78.75 187 LYS A CA 1
ATOM 1585 C C . LYS A 1 187 ? -3.312 9.495 30.601 1.00 78.75 187 LYS A C 1
ATOM 1587 O O . LYS A 1 187 ? -3.325 8.785 31.601 1.00 78.75 187 LYS A O 1
ATOM 1592 N N . MET A 1 188 ? -4.257 10.407 30.357 1.00 80.06 188 MET A N 1
ATOM 1593 C CA . MET A 1 188 ? -5.392 10.641 31.261 1.00 80.06 188 MET A CA 1
ATOM 1594 C C . MET A 1 188 ? -6.223 9.372 31.465 1.00 80.06 188 MET A C 1
ATOM 1596 O O . MET A 1 188 ? -6.617 9.074 32.589 1.00 80.06 188 MET A O 1
ATOM 1600 N N . ILE A 1 189 ? -6.422 8.590 30.404 1.00 73.50 189 ILE A N 1
ATOM 1601 C CA . ILE A 1 189 ? -7.086 7.287 30.484 1.00 73.50 189 ILE A CA 1
ATOM 1602 C C . ILE A 1 189 ? -6.302 6.288 31.336 1.00 73.50 189 ILE A C 1
ATOM 1604 O O . ILE A 1 189 ? -6.899 5.600 32.163 1.00 73.50 189 ILE A O 1
ATOM 1608 N N . MET A 1 190 ? -4.980 6.201 31.158 1.00 70.94 190 MET A N 1
ATOM 1609 C CA . MET A 1 190 ? -4.145 5.317 31.979 1.00 70.94 190 MET A CA 1
ATOM 1610 C C . MET A 1 190 ? -4.197 5.715 33.458 1.00 70.94 190 MET A C 1
ATOM 1612 O O . MET A 1 190 ? -4.353 4.843 34.308 1.00 70.94 190 MET A O 1
ATOM 1616 N N . TYR A 1 191 ? -4.149 7.017 33.759 1.00 76.44 191 TYR A N 1
ATOM 1617 C CA . TYR A 1 191 ? -4.298 7.526 35.124 1.00 76.44 191 TYR A CA 1
ATOM 1618 C C . TYR A 1 191 ? -5.665 7.203 35.727 1.00 76.44 191 TYR A C 1
ATOM 1620 O O . TYR A 1 191 ? -5.738 6.804 36.885 1.00 76.44 191 TYR A O 1
ATOM 1628 N N . GLU A 1 192 ? -6.749 7.361 34.965 1.00 75.44 192 GLU A N 1
ATOM 1629 C CA . GLU A 1 192 ? -8.095 6.996 35.417 1.00 75.44 192 GLU A CA 1
ATOM 1630 C C . GLU A 1 192 ? -8.170 5.500 35.744 1.00 75.44 192 GLU A C 1
ATOM 1632 O O . GLU A 1 192 ? -8.709 5.129 36.784 1.00 75.44 192 GLU A O 1
ATOM 1637 N N . LYS A 1 193 ? -7.580 4.645 34.901 1.00 70.06 193 LYS A N 1
ATOM 1638 C CA . LYS A 1 193 ? -7.520 3.200 35.142 1.00 70.06 193 LYS A CA 1
ATOM 1639 C C . LYS A 1 193 ? -6.736 2.866 36.410 1.00 70.06 193 LYS A C 1
ATOM 1641 O O . LYS A 1 193 ? -7.256 2.154 37.260 1.00 70.06 193 LYS A O 1
ATOM 1646 N N . GLU A 1 194 ? -5.536 3.423 36.569 1.00 74.19 194 GLU A N 1
ATOM 1647 C CA . GLU A 1 194 ? -4.715 3.224 37.771 1.00 74.19 194 GLU A CA 1
ATOM 1648 C C . GLU A 1 194 ? -5.438 3.719 39.034 1.00 74.19 194 GLU A C 1
ATOM 1650 O O . GLU A 1 194 ? -5.459 3.032 40.055 1.00 74.19 194 GLU A O 1
ATOM 1655 N N . TYR A 1 195 ? -6.099 4.876 38.953 1.00 74.44 195 TYR A N 1
ATOM 1656 C CA . TYR A 1 195 ? -6.917 5.409 40.039 1.00 74.44 195 TYR A CA 1
ATOM 1657 C C . TYR A 1 195 ? -8.064 4.461 40.414 1.00 74.44 195 TYR A C 1
ATOM 1659 O O . TYR A 1 195 ? -8.256 4.181 41.597 1.00 74.44 195 TYR A O 1
ATOM 1667 N N . MET A 1 196 ? -8.809 3.949 39.430 1.00 69.69 196 MET A N 1
ATOM 1668 C CA . MET A 1 196 ? -9.919 3.022 39.671 1.00 69.69 196 MET A CA 1
ATOM 1669 C C . MET A 1 196 ? -9.428 1.680 40.227 1.00 69.69 196 MET A C 1
ATOM 1671 O O . MET A 1 196 ? -10.028 1.165 41.170 1.00 69.69 196 MET A O 1
ATOM 1675 N N . ASP A 1 197 ? -8.310 1.152 39.722 1.00 69.62 197 ASP A N 1
ATOM 1676 C CA . ASP A 1 197 ? -7.683 -0.069 40.242 1.00 69.62 197 ASP A CA 1
ATOM 1677 C C . ASP A 1 197 ? -7.279 0.092 41.717 1.00 69.62 197 ASP A C 1
ATOM 1679 O O . ASP A 1 197 ? -7.467 -0.826 42.518 1.00 69.62 197 ASP A O 1
ATOM 1683 N N . VAL A 1 198 ? -6.760 1.263 42.107 1.00 75.94 198 VAL A N 1
ATOM 1684 C CA . VAL A 1 198 ? -6.444 1.580 43.510 1.00 75.94 198 VAL A CA 1
ATOM 1685 C C . VAL A 1 198 ? -7.715 1.755 44.345 1.00 75.94 198 VAL A C 1
ATOM 1687 O O . VAL A 1 198 ? -7.784 1.226 45.454 1.00 75.94 198 VAL A O 1
ATOM 1690 N N . TYR A 1 199 ? -8.718 2.471 43.831 1.00 70.81 199 TYR A N 1
ATOM 1691 C CA . TYR A 1 199 ? -9.954 2.784 44.555 1.00 70.81 199 TYR A CA 1
ATOM 1692 C C . TYR A 1 199 ? -10.798 1.537 44.857 1.00 70.81 199 TYR A C 1
ATOM 1694 O O . TYR A 1 199 ? -11.347 1.411 45.950 1.00 70.81 199 TYR A O 1
ATOM 1702 N N . PHE A 1 200 ? -10.873 0.588 43.921 1.00 67.44 200 PHE A N 1
ATOM 1703 C CA . PHE A 1 200 ? -11.658 -0.643 44.079 1.00 67.44 200 PHE A CA 1
ATOM 1704 C C . PHE A 1 200 ? -10.863 -1.824 44.657 1.00 67.44 200 PHE A C 1
ATOM 1706 O O . PHE A 1 200 ? -11.408 -2.924 44.810 1.00 67.44 200 PHE A O 1
ATOM 1713 N N . LYS A 1 201 ? -9.595 -1.612 45.029 1.00 62.03 201 LYS A N 1
ATOM 1714 C CA . LYS A 1 201 ? -8.728 -2.646 45.598 1.00 62.03 201 LYS A CA 1
ATOM 1715 C C . LYS A 1 201 ? -9.285 -3.151 46.936 1.00 62.03 201 LYS A C 1
ATOM 1717 O O . LYS A 1 201 ? -9.223 -2.460 47.947 1.00 62.03 201 LYS A O 1
ATOM 1722 N N . GLY A 1 202 ? -9.798 -4.384 46.952 1.00 61.66 202 GLY A N 1
ATOM 1723 C CA . GLY A 1 202 ? -10.316 -5.044 48.160 1.00 61.66 202 GLY A CA 1
ATOM 1724 C C . GLY A 1 202 ? -11.831 -4.948 48.379 1.00 61.66 202 GLY A C 1
ATOM 1725 O O . GLY A 1 202 ? -12.322 -5.471 49.378 1.00 61.66 202 GLY A O 1
ATOM 1726 N N . HIS A 1 203 ? -12.589 -4.340 47.461 1.00 58.56 203 HIS A N 1
ATOM 1727 C CA . HIS A 1 203 ? -14.047 -4.487 47.434 1.00 58.56 203 HIS A CA 1
ATOM 1728 C C . HIS A 1 203 ? -14.453 -5.814 46.765 1.00 58.56 203 HIS A C 1
ATOM 1730 O O . HIS A 1 203 ? -13.773 -6.280 45.857 1.00 58.56 203 HIS A O 1
ATOM 1736 N N . GLU A 1 204 ? -15.590 -6.408 47.151 1.00 56.69 204 GLU A N 1
ATOM 1737 C CA . GLU A 1 204 ? -16.165 -7.614 46.502 1.00 56.69 204 GLU A CA 1
ATOM 1738 C C . GLU A 1 204 ? -16.414 -7.422 44.986 1.00 56.69 204 GLU A C 1
ATOM 1740 O O . GLU A 1 204 ? -16.520 -8.387 44.236 1.00 56.69 204 GLU A O 1
ATOM 1745 N N . TYR A 1 205 ? -16.415 -6.166 44.524 1.00 52.62 205 TYR A N 1
ATOM 1746 C CA . TYR A 1 205 ? -16.500 -5.744 43.122 1.00 52.62 205 TYR A CA 1
ATOM 1747 C C . TYR A 1 205 ? -15.147 -5.323 42.511 1.00 52.62 205 TYR A C 1
ATOM 1749 O O . TYR A 1 205 ? -15.124 -4.678 41.464 1.00 52.62 205 TYR A O 1
ATOM 1757 N N . SER A 1 206 ? -14.017 -5.716 43.117 1.00 47.09 206 SER A N 1
ATOM 1758 C CA . SER A 1 206 ? -12.620 -5.483 42.669 1.00 47.09 206 SER A CA 1
ATOM 1759 C C . SER A 1 206 ? -12.350 -5.868 41.208 1.00 47.09 206 SER A C 1
ATOM 1761 O O . SER A 1 206 ? -11.317 -5.524 40.646 1.00 47.09 206 SER A O 1
ATOM 1763 N N . ASN A 1 207 ? -13.269 -6.605 40.603 1.00 50.22 207 ASN A N 1
ATOM 1764 C CA . ASN A 1 207 ? -13.139 -7.241 39.312 1.00 50.22 207 ASN A CA 1
ATOM 1765 C C . ASN A 1 207 ? -14.007 -6.592 38.226 1.00 50.22 207 ASN A C 1
ATOM 1767 O O . ASN A 1 207 ? -14.070 -7.117 37.123 1.00 50.22 207 ASN A O 1
ATOM 1771 N N . MET A 1 208 ? -14.666 -5.456 38.478 1.00 50.56 208 MET A N 1
ATOM 1772 C CA . MET A 1 208 ? -15.626 -4.889 37.517 1.00 50.56 208 MET A CA 1
ATOM 1773 C C . MET A 1 208 ? -15.002 -4.527 36.150 1.00 50.56 208 MET A C 1
ATOM 1775 O O . MET A 1 208 ? -15.676 -4.654 35.132 1.00 50.56 208 MET A O 1
ATOM 1779 N N . TYR A 1 209 ? -13.714 -4.157 36.114 1.00 47.91 209 TYR A N 1
ATOM 1780 C CA . TYR A 1 209 ? -12.959 -3.915 34.872 1.00 47.91 209 TYR A CA 1
ATOM 1781 C C . TYR A 1 209 ? -12.170 -5.136 34.361 1.00 47.91 209 TYR A C 1
ATOM 1783 O O . TYR A 1 209 ? -11.865 -5.193 33.175 1.00 47.91 209 TYR A O 1
ATOM 1791 N N . GLN A 1 210 ? -11.836 -6.108 35.221 1.00 47.41 210 GLN A N 1
ATOM 1792 C CA . GLN A 1 210 ? -11.072 -7.310 34.836 1.00 47.41 210 GLN A CA 1
ATOM 1793 C C . GLN A 1 210 ? -11.948 -8.512 34.451 1.00 47.41 210 GLN A C 1
ATOM 1795 O O . GLN A 1 210 ? -11.476 -9.417 33.775 1.00 47.41 210 GLN A O 1
ATOM 1800 N N . ASN A 1 211 ? -13.204 -8.539 34.891 1.00 43.22 211 ASN A N 1
ATOM 1801 C CA . ASN A 1 211 ? -14.109 -9.694 34.820 1.00 43.22 211 ASN A CA 1
ATOM 1802 C C . ASN A 1 211 ? -15.301 -9.429 33.895 1.00 43.22 211 ASN A C 1
ATOM 1804 O O . ASN A 1 211 ? -16.373 -10.010 34.036 1.00 43.22 211 ASN A O 1
ATOM 1808 N N . SER A 1 212 ? -15.109 -8.482 32.986 1.00 46.56 212 SER A N 1
ATOM 1809 C CA . SER A 1 212 ? -16.030 -8.166 31.919 1.00 46.56 212 SER A CA 1
ATOM 1810 C C . SER A 1 212 ? -15.409 -8.709 30.641 1.00 46.56 212 SER A C 1
ATOM 1812 O O . SER A 1 212 ? -14.326 -8.269 30.264 1.00 46.56 212 SER A O 1
ATOM 1814 N N . ASP A 1 213 ? -16.098 -9.614 29.946 1.00 48.72 213 ASP A N 1
ATOM 1815 C CA . ASP A 1 213 ? -15.727 -10.070 28.594 1.00 48.72 213 ASP A CA 1
ATOM 1816 C C . ASP A 1 213 ? -15.708 -8.912 27.562 1.00 48.72 213 ASP A C 1
ATOM 1818 O O . ASP A 1 213 ? -15.460 -9.109 26.372 1.00 48.72 213 ASP A O 1
ATOM 1822 N N . TYR A 1 214 ? -15.991 -7.677 27.995 1.00 47.12 214 TYR A N 1
ATOM 1823 C CA . TYR A 1 214 ? -15.933 -6.471 27.187 1.00 47.12 214 TYR A CA 1
ATOM 1824 C C . TYR A 1 214 ? -14.529 -5.868 27.167 1.00 47.12 214 TYR A C 1
ATOM 1826 O O . TYR A 1 214 ? -14.016 -5.367 28.167 1.00 47.12 214 TYR A O 1
ATOM 1834 N N . MET A 1 215 ? -13.954 -5.797 25.969 1.00 51.47 215 MET A N 1
ATOM 1835 C CA . MET A 1 215 ? -12.749 -5.021 25.710 1.00 51.47 215 MET A CA 1
ATOM 1836 C C . MET A 1 215 ? -13.089 -3.524 25.710 1.00 51.47 215 MET A C 1
ATOM 1838 O O . MET A 1 215 ? -13.807 -3.038 24.832 1.00 51.47 215 MET A O 1
ATOM 1842 N N . TYR A 1 216 ? -12.583 -2.765 26.682 1.00 58.09 216 TYR A N 1
ATOM 1843 C CA . TYR A 1 216 ? -12.779 -1.316 26.699 1.00 58.09 216 TYR A CA 1
ATOM 1844 C C . TYR A 1 216 ? -12.025 -0.667 25.533 1.00 58.09 216 TYR A C 1
ATOM 1846 O O . TYR A 1 216 ? -10.846 -0.939 25.316 1.00 58.09 216 TYR A O 1
ATOM 1854 N N . MET A 1 217 ? -12.665 0.275 24.829 1.00 54.03 217 MET A N 1
ATOM 1855 C CA . MET A 1 217 ? -12.021 1.063 23.761 1.00 54.03 217 MET A CA 1
ATOM 1856 C C . MET A 1 217 ? -10.761 1.801 24.254 1.00 54.03 217 MET A C 1
ATOM 1858 O O . MET A 1 217 ? -9.849 2.064 23.482 1.00 54.03 217 MET A O 1
ATOM 1862 N N . LYS A 1 218 ? -10.697 2.063 25.565 1.00 56.91 218 LYS A N 1
ATOM 1863 C CA . LYS A 1 218 ? -9.558 2.629 26.299 1.00 56.91 218 LYS A CA 1
ATOM 1864 C C . LYS A 1 218 ? -8.330 1.700 26.368 1.00 56.91 218 LYS A C 1
ATOM 1866 O O . LYS A 1 218 ? -7.209 2.188 26.405 1.00 56.91 218 LYS A O 1
ATOM 1871 N N . ASP A 1 219 ? -8.535 0.383 26.364 1.00 54.56 219 ASP A N 1
ATOM 1872 C CA . ASP A 1 219 ? -7.478 -0.643 26.403 1.00 54.56 219 ASP A CA 1
ATOM 1873 C C . ASP A 1 219 ? -7.130 -1.186 25.006 1.00 54.56 219 ASP A C 1
ATOM 1875 O O . ASP A 1 219 ? -6.185 -1.962 24.823 1.00 54.56 219 ASP A O 1
ATOM 1879 N N . TRP A 1 220 ? -7.895 -0.774 23.996 1.00 60.12 220 TRP A N 1
ATOM 1880 C CA . TRP A 1 220 ? -7.752 -1.229 22.629 1.00 60.12 220 TRP A CA 1
ATOM 1881 C C . TRP A 1 220 ? -6.753 -0.364 21.864 1.00 60.12 220 TRP A C 1
ATOM 1883 O O . TRP A 1 220 ? -6.941 0.831 21.649 1.00 60.12 220 TRP A O 1
ATOM 1893 N N . LYS A 1 221 ? -5.685 -0.993 21.372 1.00 65.81 221 LYS A N 1
ATOM 1894 C CA . LYS A 1 221 ? -4.889 -0.385 20.308 1.00 65.81 221 LYS A CA 1
ATOM 1895 C C . LYS A 1 221 ? -5.680 -0.544 19.012 1.00 65.81 221 LYS A C 1
ATOM 1897 O O . LYS A 1 221 ? -5.880 -1.679 18.600 1.00 65.81 221 LYS A O 1
ATOM 1902 N N . MET A 1 222 ? -6.070 0.557 18.361 1.00 64.75 222 MET A N 1
ATOM 1903 C CA . MET A 1 222 ? -6.853 0.560 17.105 1.00 64.75 222 MET A CA 1
ATOM 1904 C C . MET A 1 222 ? -6.322 -0.428 16.053 1.00 64.75 222 MET A C 1
ATOM 1906 O O . MET A 1 222 ? -7.085 -1.100 15.364 1.00 64.75 222 MET A O 1
ATOM 1910 N N . TRP A 1 223 ? -4.995 -0.564 15.961 1.00 63.88 223 TRP A N 1
ATOM 1911 C CA . TRP A 1 223 ? -4.364 -1.503 15.040 1.00 63.88 223 TRP A CA 1
ATOM 1912 C C . TRP A 1 223 ? -4.610 -2.972 15.395 1.00 63.88 223 TRP A C 1
ATOM 1914 O O . TRP A 1 223 ? -4.581 -3.783 14.496 1.00 63.88 223 TRP A O 1
ATOM 1924 N N . GLN A 1 224 ? -4.924 -3.331 16.643 1.00 70.19 224 GLN A N 1
ATOM 1925 C CA . GLN A 1 224 ? -5.214 -4.699 17.107 1.00 70.19 224 GLN A CA 1
ATOM 1926 C C . GLN A 1 224 ? -6.687 -5.112 16.932 1.00 70.19 224 GLN A C 1
ATOM 1928 O O . GLN A 1 224 ? -7.198 -5.925 17.705 1.00 70.19 224 GLN A O 1
ATOM 1933 N N . TRP A 1 225 ? -7.399 -4.549 15.954 1.00 70.06 225 TRP A N 1
ATOM 1934 C CA . TRP A 1 225 ? -8.821 -4.818 15.689 1.00 70.06 225 TRP A CA 1
ATOM 1935 C C . TRP A 1 225 ? -9.152 -6.320 15.588 1.00 70.06 225 TRP A C 1
ATOM 1937 O O . TRP A 1 225 ? -10.205 -6.750 16.052 1.00 70.06 225 TRP A O 1
ATOM 1947 N N . TRP A 1 226 ? -8.227 -7.151 15.093 1.00 66.50 226 TRP A N 1
ATOM 1948 C CA . TRP A 1 226 ? -8.418 -8.604 14.981 1.00 66.50 226 TRP A CA 1
ATOM 1949 C C . TRP A 1 226 ? -8.645 -9.307 16.326 1.00 66.50 226 TRP A C 1
ATOM 1951 O O . TRP A 1 226 ? -9.280 -10.359 16.360 1.00 66.50 226 TRP A O 1
ATOM 1961 N N . LYS A 1 227 ? -8.167 -8.748 17.447 1.00 67.12 227 LYS A N 1
ATOM 1962 C CA . LYS A 1 227 ? -8.411 -9.331 18.777 1.00 67.12 227 LYS A CA 1
ATOM 1963 C C . LYS A 1 227 ? -9.899 -9.334 19.133 1.00 67.12 227 LYS A C 1
ATOM 1965 O O . LYS A 1 227 ? -10.367 -10.313 19.697 1.00 67.12 227 LYS A O 1
ATOM 1970 N N . LEU A 1 228 ? -10.638 -8.292 18.742 1.00 61.38 228 LEU A N 1
ATOM 1971 C CA . LEU A 1 228 ? -12.091 -8.187 18.952 1.00 61.38 228 LEU A CA 1
ATOM 1972 C C . LEU A 1 228 ? -12.875 -9.215 18.132 1.00 61.38 228 LEU A C 1
ATOM 1974 O O . LEU A 1 228 ? -13.970 -9.610 18.507 1.00 61.38 228 LEU A O 1
ATOM 1978 N N . MET A 1 229 ? -12.295 -9.672 17.023 1.00 61.38 229 MET A N 1
ATOM 1979 C CA . MET A 1 229 ? -12.884 -10.688 16.153 1.00 61.38 229 MET A CA 1
ATOM 1980 C C . MET A 1 229 ? -12.610 -12.119 16.654 1.00 61.38 229 MET A C 1
ATOM 1982 O O . MET A 1 229 ? -12.819 -13.072 15.908 1.00 61.38 229 MET A O 1
ATOM 1986 N N . GLY A 1 230 ? -12.068 -12.287 17.870 1.00 58.78 230 GLY A N 1
ATOM 1987 C CA . GLY A 1 230 ? -11.687 -13.594 18.423 1.00 58.78 230 GLY A CA 1
ATOM 1988 C C . GLY A 1 230 ? -10.465 -14.229 17.746 1.00 58.78 230 GLY A C 1
ATOM 1989 O O . GLY A 1 230 ? -10.066 -15.344 18.080 1.00 58.78 230 GLY A O 1
ATOM 1990 N N . LEU A 1 231 ? -9.808 -13.517 16.820 1.00 62.81 231 LEU A N 1
ATOM 1991 C CA . LEU A 1 231 ? -8.672 -14.050 16.060 1.00 62.81 231 LEU A CA 1
ATOM 1992 C C . LEU A 1 231 ? -7.413 -14.232 16.918 1.00 62.81 231 LEU A C 1
ATOM 1994 O O . LEU A 1 231 ? -6.468 -14.863 16.463 1.00 62.81 231 LEU A O 1
ATOM 1998 N N . GLY A 1 232 ? -7.375 -13.679 18.134 1.00 58.84 232 GLY A N 1
ATOM 1999 C CA . GLY A 1 232 ? -6.272 -13.872 19.080 1.00 58.84 232 GLY A CA 1
ATOM 2000 C C . GLY A 1 232 ? -6.351 -15.174 19.886 1.00 58.84 232 GLY A C 1
ATOM 2001 O O . GLY A 1 232 ? -5.309 -15.708 20.253 1.00 58.84 232 GLY A O 1
ATOM 2002 N N . GLU A 1 233 ? -7.554 -15.697 20.139 1.00 57.44 233 GLU A N 1
ATOM 2003 C CA . GLU A 1 233 ? -7.775 -16.864 21.013 1.00 57.44 233 GLU A CA 1
ATOM 2004 C C . GLU A 1 233 ? -7.745 -18.196 20.252 1.00 57.44 233 GLU A C 1
ATOM 2006 O O . GLU A 1 233 ? -7.385 -19.228 20.810 1.00 57.44 233 GLU A O 1
ATOM 2011 N N . HIS A 1 234 ? -8.068 -18.172 18.956 1.00 49.41 234 HIS A N 1
ATOM 2012 C CA . HIS A 1 234 ? -8.103 -19.355 18.086 1.00 49.41 234 HIS A CA 1
ATOM 2013 C C . HIS A 1 234 ? -6.867 -19.497 17.180 1.00 49.41 234 HIS A C 1
ATOM 2015 O O . HIS A 1 234 ? -6.850 -20.327 16.271 1.00 49.41 234 HIS A O 1
ATOM 2021 N N . TRP A 1 235 ? -5.835 -18.668 17.383 1.00 43.72 235 TRP A N 1
ATOM 2022 C CA . TRP A 1 235 ? -4.630 -18.669 16.543 1.00 43.72 235 TRP A CA 1
ATOM 2023 C C . TRP A 1 235 ? -3.590 -19.712 16.966 1.00 43.72 235 TRP A C 1
ATOM 2025 O O . TRP A 1 235 ? -2.759 -20.121 16.147 1.00 43.72 235 TRP A O 1
ATOM 2035 N N . THR A 1 236 ? -3.650 -20.185 18.213 1.00 34.12 236 THR A N 1
ATOM 2036 C CA . THR A 1 236 ? -2.911 -21.376 18.627 1.00 34.12 236 THR A CA 1
ATOM 2037 C C . THR A 1 236 ? -3.640 -22.609 18.093 1.00 34.12 236 THR A C 1
ATOM 2039 O O . THR A 1 236 ? -4.851 -22.745 18.281 1.00 34.12 236 THR A O 1
ATOM 2042 N N . PRO A 1 237 ? -2.946 -23.528 17.401 1.00 34.47 237 PRO A N 1
ATOM 2043 C CA . PRO A 1 237 ? -3.541 -24.809 17.072 1.00 34.47 237 PRO A CA 1
ATOM 2044 C C . PRO A 1 237 ? -3.989 -25.463 18.380 1.00 34.47 237 PRO A C 1
ATOM 2046 O O . PRO A 1 237 ? -3.194 -25.591 19.313 1.00 34.47 237 PRO A O 1
ATOM 2049 N N . ASN A 1 238 ? -5.240 -25.914 18.441 1.00 39.69 238 ASN A N 1
ATOM 2050 C CA . ASN A 1 238 ? -5.622 -26.982 19.356 1.00 39.69 238 ASN A CA 1
ATOM 2051 C C . ASN A 1 238 ? -4.722 -28.188 19.039 1.00 39.69 238 ASN A C 1
ATOM 2053 O O . ASN A 1 238 ? -5.017 -28.964 18.134 1.00 39.69 238 ASN A O 1
ATOM 2057 N N . GLY A 1 239 ? -3.566 -28.271 19.700 1.00 42.06 239 GLY A N 1
ATOM 2058 C CA . GLY A 1 239 ? -2.520 -29.221 19.324 1.00 42.06 239 GLY A CA 1
ATOM 2059 C C . GLY A 1 239 ? -1.199 -29.146 20.091 1.00 42.06 239 GLY A C 1
ATOM 2060 O O . GLY A 1 239 ? -0.249 -29.798 19.675 1.00 42.06 239 GLY A O 1
ATOM 2061 N N . SER A 1 240 ? -1.101 -28.413 21.202 1.00 35.78 240 SER A N 1
ATOM 2062 C CA . SER A 1 240 ? 0.016 -28.594 22.142 1.00 35.78 240 SER A CA 1
ATOM 2063 C C . SER A 1 240 ? -0.457 -28.454 23.589 1.00 35.78 240 SER A C 1
ATOM 2065 O O . SER A 1 240 ? -0.335 -27.395 24.209 1.00 35.78 240 SER A O 1
ATOM 2067 N N . LYS A 1 241 ? -1.030 -29.542 24.100 1.00 34.94 241 LYS A N 1
ATOM 2068 C CA . LYS A 1 241 ? -0.839 -29.969 25.485 1.00 34.94 241 LYS A CA 1
ATOM 2069 C C . LYS A 1 241 ? -0.039 -31.260 25.451 1.00 34.94 241 LYS A C 1
ATOM 2071 O O . LYS A 1 241 ? -0.304 -32.053 24.520 1.00 34.94 241 LYS A O 1
#

Secondary structure (DSSP, 8-state):
-HHHHHHHHHHHHHHHHHT-------PPPHHHHHHHHHHHHHTTTTTSPP--HHHHHHTSS----GGGBS---HHHHHHHHHHHTT-SPPTTSPP-TTSHHHHHHHHHHHHHHHTBSSHHHHHHHHHHHHHHS-HHHHHHHHHHHHHH-GGGTT--PPPHHHH-GGGTS-HHHHHHHHT--HHHHHHHHHHHHHHHHHHTTTSTTTTTTTS-S---TTT--GGGHHHHTTTTTSSS-S---

Sequence (241 aa):
MKIAIALLACLGVVAAASFHQTHEVKIADKAFLEKQKFFFEIVYRLEDPLMFEEYIKDGKNFYFDEAYYTHYDIYMKKFAEAFKAHSLLPKGEFFGQLVKTHAKQARGLFNFFYYAKDWETFYHNVCWARMHVNEGMFVYALTLAVIHRPDFHGLMLPTIYEIFPQFFFNSKFVYEAEKFDYEMWSKMIMYEKEYMDVYFKGHEYSNMYQNSDYMYMKDWKMWQWWKLMGLGEHWTPNGSK

Foldseek 3Di:
DVVVVVVVVVVVVVVVVVVPPPPPPPDDDPVLVVVLLLQAQLLVVLLDARDDVVLLVLQPDDDDDPVQFPDDDPLLVVLVVCLVVVNADDAPDDADCPPPRNVSNLVNLLRCQQGGPDPSSNSSSLSNCSRRHYSVSSCSSVQSSLVPRPVNPPRDHPDPCNSCVVVVDDPVVVVVVVPDPPVVVLVVLVVVVVVLCVVLVPPPCNCVPPPDPDDDPSNDDPSVVVVVVVCVVPVDPPPDD

Radius of gyration: 25.09 Å; chains: 1; bounding box: 82×53×69 Å

InterPro domains:
  IPR000896 Hemocyanin/hexamerin middle domain [PF00372] (160-234)
  IPR005204 Hemocyanin, N-terminal [PF03722] (32-153)
  IPR013788 Hemocyanin/hexamerin [PTHR11511] (1-20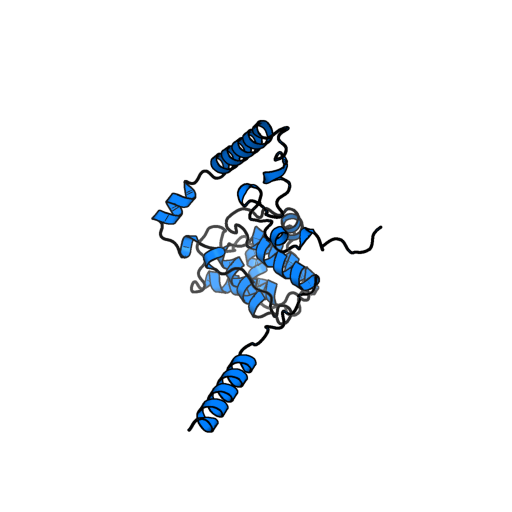3)
  IPR036697 Hemocyanin, N-terminal domain superfamily [G3DSA:1.20.1370.10] (24-155)
  IPR036697 Hemocyanin, N-terminal domain superfamily [SSF48050] (31-158)

pLDDT: mean 82.34, std 17.3, range [34.12, 98.44]

Organism: Drosophila grimshawi (NCBI:txid7222)